Protein AF-A0A7W1UAB6-F1 (afdb_monomer)

Secondary structure (DSSP, 8-state):
-----HHHHHT--TT--HHHHHHHHHHHHHHS-TTTSTT-HHHHHHHHHHHHHHHHHSSHHHHHHHHHHHHTT--S----TT------------HHHHHHHHHHHHHHHHHHHHHHHHHHTHHHHHHHHHHHHHHHHHHHSS----HHHHHHHHHHHHHHHS-HHHHHHHHHHHHHHHHHHHHSSTTS--SHHHHHHHHHHHHHHHHHHHHHHHHHHHHHT----

Sequence (225 aa):
MAVVDYYGVLGVALQASQDEIKKAYRTLALQYHPDRNRGNRQAEQKIREVNAAYEILGDSDARKTYDRLRLGYADPMVHRRDRDPEPEPEESISPSVVLERMEGTLREESRKQLFMVLIRDTQKIKEELVIIRERVIRAQGYDTFLEKIVLERGQEVLDELVSEEFKQRQERLVEIAVEMVCSAVPGSIRGSDQMDQVRRSLAQAYQEGWVQGYEQACELLYERR

Structure (mmCIF, N/CA/C/O backbone):
data_AF-A0A7W1UAB6-F1
#
_entry.id   AF-A0A7W1UAB6-F1
#
loop_
_atom_site.group_PDB
_atom_site.id
_atom_site.type_symbol
_atom_site.label_atom_id
_atom_site.label_alt_id
_atom_site.label_comp_id
_atom_site.label_asym_id
_atom_site.label_entity_id
_atom_site.label_seq_id
_atom_site.pdbx_PDB_ins_code
_atom_site.Cartn_x
_atom_site.Cartn_y
_atom_site.Cartn_z
_atom_site.occupancy
_atom_site.B_iso_or_equiv
_atom_site.auth_seq_id
_atom_site.auth_comp_id
_atom_site.auth_asym_id
_atom_site.auth_atom_id
_atom_site.pdbx_PDB_model_num
ATOM 1 N N . MET A 1 1 ? 17.070 10.197 -16.460 1.00 36.38 1 MET A N 1
ATOM 2 C CA . MET A 1 1 ? 16.947 8.791 -16.901 1.00 36.38 1 MET A CA 1
ATOM 3 C C . MET A 1 1 ? 15.468 8.462 -16.895 1.00 36.38 1 MET A C 1
ATOM 5 O O . MET A 1 1 ? 14.765 9.041 -16.083 1.00 36.38 1 MET A O 1
ATOM 9 N N . ALA A 1 2 ? 15.011 7.701 -17.886 1.00 47.81 2 ALA A N 1
ATOM 10 C CA . ALA A 1 2 ? 13.597 7.512 -18.194 1.00 47.81 2 ALA A CA 1
ATOM 11 C C . ALA A 1 2 ? 12.855 6.774 -17.070 1.00 47.81 2 ALA A C 1
ATOM 13 O O . ALA A 1 2 ? 13.442 5.885 -16.459 1.00 47.81 2 ALA A O 1
ATOM 14 N N . VAL A 1 3 ? 11.581 7.130 -16.858 1.00 59.06 3 VAL A N 1
ATOM 15 C CA . VAL A 1 3 ? 10.610 6.341 -16.079 1.00 59.06 3 VAL A CA 1
ATOM 16 C C . VAL A 1 3 ? 10.784 4.868 -16.441 1.00 59.06 3 VAL A C 1
ATOM 18 O O . VAL A 1 3 ? 10.763 4.550 -17.637 1.00 59.06 3 VAL A O 1
ATOM 21 N N . VAL A 1 4 ? 10.975 3.983 -15.456 1.00 69.81 4 VAL A N 1
ATOM 22 C CA . VAL A 1 4 ? 11.090 2.550 -15.743 1.00 69.81 4 VAL A CA 1
ATOM 23 C C . VAL A 1 4 ? 9.786 2.073 -16.383 1.00 69.81 4 VAL A C 1
ATOM 25 O O . VAL A 1 4 ? 8.722 1.997 -15.762 1.00 69.81 4 VAL A O 1
ATOM 28 N N . ASP A 1 5 ? 9.871 1.791 -17.680 1.00 84.69 5 ASP A N 1
ATOM 29 C CA . ASP A 1 5 ? 8.774 1.269 -18.479 1.00 84.69 5 ASP A CA 1
ATOM 30 C C . ASP A 1 5 ? 8.679 -0.240 -18.256 1.00 84.69 5 ASP A C 1
ATOM 32 O O . ASP A 1 5 ? 9.260 -1.024 -19.003 1.00 84.69 5 ASP A O 1
ATOM 36 N N . TYR A 1 6 ? 7.967 -0.670 -17.210 1.00 90.12 6 TYR A N 1
ATOM 37 C CA . TYR A 1 6 ? 7.813 -2.099 -16.914 1.00 90.12 6 TYR A CA 1
ATOM 38 C C . TYR A 1 6 ? 7.123 -2.867 -18.044 1.00 90.12 6 TYR A C 1
ATOM 40 O O . TYR A 1 6 ? 7.400 -4.053 -18.239 1.00 90.12 6 TYR A O 1
ATOM 48 N N . TYR A 1 7 ? 6.254 -2.201 -18.811 1.00 90.88 7 TYR A N 1
ATOM 49 C CA . TYR A 1 7 ? 5.640 -2.803 -19.991 1.00 90.88 7 TYR A CA 1
ATOM 50 C C . TYR A 1 7 ? 6.708 -3.035 -21.063 1.00 90.88 7 TYR A C 1
ATOM 52 O O . TYR A 1 7 ? 6.796 -4.135 -21.610 1.00 90.88 7 TYR A O 1
ATOM 60 N N . GLY A 1 8 ? 7.589 -2.056 -21.275 1.00 88.94 8 GLY A N 1
ATOM 61 C CA . GLY A 1 8 ? 8.784 -2.174 -22.111 1.00 88.94 8 GLY A CA 1
ATOM 62 C C . GLY A 1 8 ? 9.777 -3.240 -21.633 1.00 88.94 8 GLY A C 1
ATOM 63 O O . GLY A 1 8 ? 10.268 -4.014 -22.454 1.00 88.94 8 GLY A O 1
ATOM 64 N N . VAL A 1 9 ? 10.022 -3.357 -20.323 1.00 91.00 9 VAL A N 1
ATOM 65 C CA . VAL A 1 9 ? 10.895 -4.392 -19.728 1.00 91.00 9 VAL A CA 1
ATOM 66 C C . VAL A 1 9 ? 10.366 -5.796 -20.022 1.00 91.00 9 VAL A C 1
ATOM 68 O O . VAL A 1 9 ? 11.137 -6.691 -20.371 1.00 91.00 9 VAL A O 1
ATOM 71 N N . LEU A 1 10 ? 9.049 -5.995 -19.917 1.00 92.38 10 LEU A N 1
ATOM 72 C CA . LEU A 1 10 ? 8.407 -7.260 -20.279 1.00 92.38 10 LE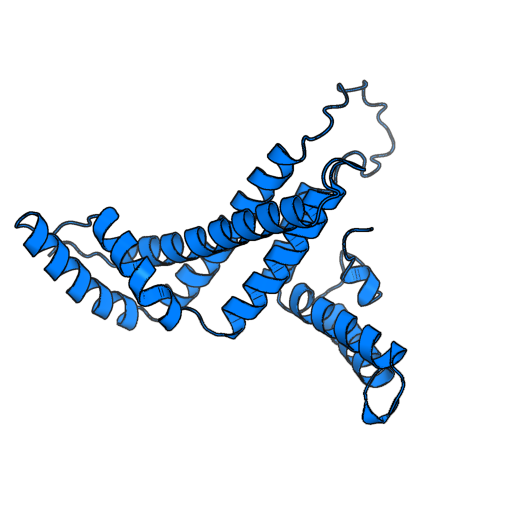U A CA 1
ATOM 73 C C . LEU A 1 10 ? 8.169 -7.406 -21.792 1.00 92.38 10 LEU A C 1
ATOM 75 O O . LEU A 1 10 ? 7.820 -8.494 -22.247 1.00 92.38 10 LEU A O 1
ATOM 79 N N . GLY A 1 11 ? 8.362 -6.346 -22.579 1.00 91.25 11 GLY A N 1
ATOM 80 C CA . GLY A 1 11 ? 8.125 -6.332 -24.023 1.00 91.25 11 GLY A CA 1
ATOM 81 C C . GLY A 1 11 ? 6.650 -6.482 -24.406 1.00 91.25 11 GLY A C 1
ATOM 82 O O . GLY A 1 11 ? 6.342 -7.089 -25.433 1.00 91.25 11 GLY A O 1
ATOM 83 N N . VAL A 1 12 ? 5.732 -5.977 -23.580 1.00 93.12 12 VAL A N 1
ATOM 84 C CA . VAL A 1 12 ? 4.277 -6.076 -23.776 1.00 93.12 12 VAL A CA 1
ATOM 85 C C . VAL A 1 12 ? 3.641 -4.700 -23.985 1.00 93.12 12 VAL A C 1
ATOM 87 O O . VAL A 1 12 ? 4.193 -3.673 -23.601 1.00 93.12 12 VAL A O 1
ATOM 90 N N . ALA A 1 13 ? 2.455 -4.668 -24.597 1.00 89.19 13 ALA A N 1
ATOM 91 C CA . ALA A 1 13 ? 1.693 -3.431 -24.762 1.00 89.19 13 ALA A CA 1
ATOM 92 C C . ALA A 1 13 ? 1.099 -2.939 -23.428 1.00 89.19 13 ALA A C 1
ATOM 94 O O . ALA A 1 13 ? 0.825 -3.730 -22.530 1.00 89.19 13 ALA A O 1
ATOM 95 N N . LEU A 1 14 ? 0.796 -1.642 -23.334 1.00 85.25 14 LEU A N 1
ATOM 96 C CA . LEU A 1 14 ? 0.130 -1.044 -22.163 1.00 85.25 14 LEU A CA 1
ATOM 97 C C . LEU A 1 14 ? -1.235 -1.680 -21.876 1.00 85.25 14 LEU A C 1
ATOM 99 O O . LEU A 1 14 ? -1.598 -1.914 -20.725 1.00 85.25 14 LEU A O 1
ATOM 103 N N . GLN A 1 15 ? -1.972 -2.013 -22.936 1.00 86.38 15 GLN A N 1
ATOM 104 C CA . GLN A 1 15 ? -3.243 -2.732 -22.861 1.00 86.38 15 GLN A CA 1
ATOM 105 C C . GLN A 1 15 ? -3.096 -4.261 -22.767 1.00 86.38 15 GLN A C 1
ATOM 107 O O . GLN A 1 15 ? -4.094 -4.964 -22.909 1.00 86.38 15 GLN A O 1
ATOM 112 N N . ALA A 1 16 ? -1.887 -4.796 -22.550 1.00 90.19 16 ALA A N 1
ATOM 113 C CA . ALA A 1 16 ? -1.687 -6.240 -22.449 1.00 90.19 16 ALA A CA 1
ATOM 114 C C . ALA A 1 16 ? -2.538 -6.835 -21.324 1.00 90.19 16 ALA A C 1
ATOM 116 O O . ALA A 1 16 ? -2.659 -6.267 -20.237 1.00 90.19 16 ALA A O 1
ATOM 117 N N . SER A 1 17 ? -3.130 -7.990 -21.570 1.00 92.88 17 SER A N 1
ATOM 118 C CA . SER A 1 17 ? -3.855 -8.772 -20.574 1.00 92.88 17 SER A CA 1
ATOM 119 C C . SER A 1 17 ? -2.911 -9.350 -19.512 1.00 92.88 17 SER A C 1
ATOM 121 O O . SER A 1 17 ? -1.698 -9.459 -19.705 1.00 92.88 17 SER A O 1
ATOM 123 N N . GLN A 1 18 ? -3.471 -9.760 -18.371 1.00 92.44 18 GLN A N 1
ATOM 124 C CA . GLN A 1 18 ? -2.697 -10.428 -17.318 1.00 92.44 18 GLN A CA 1
ATOM 125 C C . GLN A 1 18 ? -2.038 -11.727 -17.808 1.00 92.44 18 GLN A C 1
ATOM 127 O O . GLN A 1 18 ? -0.926 -12.056 -17.396 1.00 92.44 18 GLN A O 1
ATOM 132 N N . ASP A 1 19 ? -2.679 -12.443 -18.731 1.00 93.19 19 ASP A N 1
ATOM 133 C CA . ASP A 1 19 ? -2.121 -13.668 -19.305 1.00 93.19 19 ASP A CA 1
ATOM 134 C C . ASP A 1 19 ? -0.931 -13.383 -20.227 1.00 93.19 19 ASP A C 1
ATOM 136 O O . ASP A 1 19 ? 0.060 -14.117 -20.203 1.00 93.19 19 ASP A O 1
ATOM 140 N N . GLU A 1 20 ? -0.977 -12.289 -20.991 1.00 93.31 20 GLU A N 1
ATOM 141 C CA . GLU A 1 20 ? 0.149 -11.840 -21.817 1.00 93.31 20 GLU A CA 1
ATOM 142 C C . GLU A 1 20 ? 1.345 -11.423 -20.959 1.00 93.31 20 GLU A C 1
ATOM 144 O O . GLU A 1 20 ? 2.465 -11.855 -21.233 1.00 93.31 20 GLU A O 1
ATOM 149 N N . ILE A 1 21 ? 1.107 -10.679 -19.875 1.00 94.56 21 ILE A N 1
ATOM 150 C CA . ILE A 1 21 ? 2.141 -10.290 -18.901 1.00 94.56 21 ILE A CA 1
ATOM 151 C C . ILE A 1 21 ? 2.790 -11.533 -18.279 1.00 94.56 21 ILE A C 1
ATOM 153 O O . ILE A 1 21 ? 4.016 -11.666 -18.278 1.00 94.56 21 ILE A O 1
ATOM 157 N N . LYS A 1 22 ? 1.983 -12.496 -17.819 1.00 94.69 22 LYS A N 1
ATOM 158 C CA . LYS A 1 22 ? 2.472 -13.769 -17.259 1.00 94.69 22 LYS A CA 1
ATOM 159 C C . LYS A 1 22 ? 3.280 -14.574 -18.271 1.00 94.69 22 LYS A C 1
ATOM 161 O O . LYS A 1 22 ? 4.308 -15.157 -17.921 1.00 94.69 22 LYS A O 1
ATOM 166 N N . LYS A 1 23 ? 2.829 -14.634 -19.524 1.00 95.06 23 LYS A N 1
ATOM 167 C CA . LYS A 1 23 ? 3.519 -15.364 -20.594 1.00 95.06 23 LYS A CA 1
ATOM 168 C C . LYS A 1 23 ? 4.857 -14.715 -20.947 1.00 95.06 23 LYS A C 1
ATOM 170 O O . LYS A 1 23 ? 5.855 -15.429 -21.090 1.00 95.06 23 LYS A O 1
ATOM 175 N N . ALA A 1 2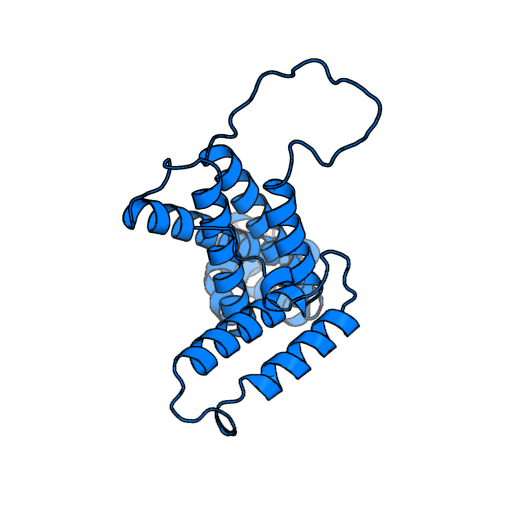4 ? 4.888 -13.390 -21.052 1.00 95.44 24 ALA A N 1
ATOM 176 C CA . ALA A 1 24 ? 6.103 -12.627 -21.305 1.00 95.44 24 ALA A CA 1
ATOM 177 C C . ALA A 1 24 ? 7.122 -12.828 -20.177 1.00 95.44 24 ALA A C 1
ATOM 179 O O . ALA A 1 24 ? 8.255 -13.233 -20.441 1.00 95.44 24 ALA A O 1
ATOM 180 N N . TYR A 1 25 ? 6.679 -12.693 -18.922 1.00 95.75 25 TYR A N 1
ATOM 181 C CA . TYR A 1 25 ? 7.508 -12.947 -17.747 1.00 95.75 25 TYR A CA 1
ATOM 182 C C . TYR A 1 25 ? 8.138 -14.343 -17.766 1.00 95.75 25 TYR A C 1
ATOM 184 O O . TYR A 1 25 ? 9.357 -14.465 -17.684 1.00 95.75 25 TYR A O 1
ATOM 192 N N . ARG A 1 26 ? 7.340 -15.406 -17.951 1.00 94.06 26 ARG A N 1
ATOM 193 C CA . ARG A 1 26 ? 7.853 -16.792 -17.990 1.00 94.06 26 ARG A CA 1
ATOM 194 C C . ARG A 1 26 ? 8.903 -16.997 -19.082 1.00 94.06 26 ARG A C 1
ATOM 196 O O . ARG A 1 26 ? 9.882 -17.709 -18.870 1.00 94.06 26 ARG A O 1
ATOM 203 N N . THR A 1 27 ? 8.705 -16.376 -20.242 1.00 94.31 27 THR A N 1
ATOM 204 C CA . THR A 1 27 ? 9.628 -16.484 -21.381 1.00 94.31 27 THR A CA 1
ATOM 205 C C . THR A 1 27 ? 10.967 -15.820 -21.063 1.00 94.31 27 THR A C 1
ATOM 207 O O . THR A 1 27 ? 12.020 -16.439 -21.226 1.00 94.31 27 THR A O 1
ATOM 210 N N . LEU A 1 28 ? 10.926 -14.591 -20.548 1.00 93.38 28 LEU A N 1
ATOM 211 C CA . LEU A 1 28 ? 12.115 -13.825 -20.176 1.00 93.38 28 LEU A CA 1
ATOM 212 C C . LEU A 1 28 ? 12.840 -14.453 -18.976 1.00 93.38 28 LEU A C 1
ATOM 214 O O . LEU A 1 28 ? 14.068 -14.536 -18.976 1.00 93.38 28 LEU A O 1
ATOM 218 N N . ALA A 1 29 ? 12.097 -14.980 -18.001 1.00 92.25 29 ALA A N 1
ATOM 219 C CA . ALA A 1 29 ? 12.658 -15.658 -16.838 1.00 92.25 29 ALA A CA 1
ATOM 220 C C . ALA A 1 29 ? 13.465 -16.905 -17.224 1.00 92.25 29 ALA A C 1
ATOM 222 O O . ALA A 1 29 ? 14.564 -17.119 -16.717 1.00 92.25 29 ALA A O 1
ATOM 223 N N . LEU A 1 30 ? 12.967 -17.702 -18.175 1.00 92.25 30 LEU A N 1
ATOM 224 C CA . LEU A 1 30 ? 13.696 -18.855 -18.713 1.00 92.25 30 LEU A CA 1
ATOM 225 C C . LEU A 1 30 ? 14.909 -18.445 -19.554 1.00 92.25 30 LEU A C 1
ATOM 227 O O . LEU A 1 30 ? 15.929 -19.137 -19.532 1.00 92.25 30 LEU A O 1
ATOM 231 N N . GLN A 1 31 ? 14.804 -17.344 -20.301 1.00 91.44 31 GLN A N 1
ATOM 232 C CA . GLN A 1 31 ? 15.888 -16.825 -21.133 1.00 91.44 31 GLN A CA 1
ATOM 233 C C . GLN A 1 31 ? 17.069 -16.336 -20.287 1.00 91.44 31 GLN A C 1
ATOM 235 O O . GLN A 1 31 ? 18.218 -16.638 -20.611 1.00 91.44 31 GLN A O 1
ATOM 240 N N . TYR A 1 32 ? 16.787 -15.626 -19.193 1.00 92.69 32 TYR A N 1
ATOM 241 C CA . TYR A 1 32 ? 17.796 -15.032 -18.310 1.00 92.69 32 TYR A CA 1
ATOM 242 C C . TYR A 1 32 ? 18.053 -15.841 -17.030 1.00 92.69 32 TYR A C 1
ATOM 244 O O . TYR A 1 32 ? 18.743 -15.366 -16.132 1.00 92.69 32 TYR A O 1
ATOM 252 N N . HIS A 1 33 ? 17.559 -17.083 -16.951 1.00 88.31 33 HIS A N 1
ATOM 253 C CA . HIS A 1 33 ? 17.730 -17.943 -15.779 1.00 88.31 33 HIS A CA 1
ATOM 254 C C . HIS A 1 33 ? 19.221 -18.133 -15.424 1.00 88.31 33 HIS A C 1
ATOM 256 O O . HIS A 1 33 ? 20.022 -18.405 -16.333 1.00 88.31 33 HIS A O 1
ATOM 262 N N . PRO A 1 34 ? 19.610 -18.065 -14.132 1.00 87.44 34 PRO A N 1
ATOM 263 C CA . PRO A 1 34 ? 21.008 -18.170 -13.708 1.00 87.44 34 PRO A CA 1
ATOM 264 C C . PRO A 1 34 ? 21.658 -19.496 -14.114 1.00 87.44 34 PRO A C 1
ATOM 266 O O . PRO A 1 34 ? 22.829 -19.507 -14.481 1.00 87.44 34 PRO A O 1
ATOM 269 N N . ASP A 1 35 ? 20.907 -20.604 -14.153 1.00 89.38 35 ASP A N 1
ATOM 270 C CA . ASP A 1 35 ? 21.462 -21.894 -14.599 1.00 89.38 35 ASP A CA 1
ATOM 271 C C . ASP A 1 35 ? 21.905 -21.911 -16.060 1.00 89.38 35 ASP A C 1
ATOM 273 O O . ASP A 1 35 ? 22.875 -22.589 -16.393 1.00 89.38 35 ASP A O 1
ATOM 277 N N . ARG A 1 36 ? 21.224 -21.163 -16.934 1.00 87.19 36 ARG A N 1
ATOM 278 C CA . ARG A 1 36 ? 21.573 -21.081 -18.361 1.00 87.19 36 ARG A CA 1
ATOM 279 C C . ARG A 1 36 ? 22.608 -19.992 -18.639 1.00 87.19 36 ARG A C 1
ATOM 281 O O . ARG A 1 36 ? 23.215 -19.998 -19.703 1.00 87.19 36 ARG A O 1
ATOM 288 N N . ASN A 1 37 ? 22.816 -19.082 -17.684 1.00 87.81 37 ASN A N 1
ATOM 289 C CA . ASN A 1 37 ? 23.624 -17.872 -17.833 1.00 87.81 37 ASN A CA 1
ATOM 290 C C . ASN A 1 37 ? 24.623 -17.688 -16.675 1.00 87.81 37 ASN A C 1
ATOM 292 O O . ASN A 1 37 ? 24.835 -16.573 -16.193 1.00 87.81 37 ASN A O 1
ATOM 296 N N . ARG A 1 38 ? 25.240 -18.781 -16.206 1.00 83.12 38 ARG A N 1
ATOM 297 C CA . ARG A 1 38 ? 26.176 -18.751 -15.070 1.00 83.12 38 ARG A CA 1
ATOM 298 C C . ARG A 1 38 ? 27.336 -17.786 -15.339 1.00 83.12 38 ARG A C 1
ATOM 300 O O . ARG A 1 38 ? 28.033 -17.915 -16.340 1.00 83.12 38 ARG A O 1
ATOM 307 N N . GLY A 1 39 ? 27.537 -16.823 -14.439 1.00 82.06 39 GLY A N 1
ATOM 308 C CA . GLY A 1 39 ? 28.603 -15.817 -14.534 1.00 82.06 39 GLY A CA 1
ATOM 309 C C . GLY A 1 39 ? 28.311 -14.638 -15.472 1.00 82.06 39 GLY A C 1
ATOM 310 O O . GLY A 1 39 ? 29.145 -13.739 -15.587 1.00 82.06 39 GLY A O 1
ATOM 311 N N . ASN A 1 40 ? 27.142 -14.591 -16.120 1.00 89.69 40 ASN A N 1
ATOM 312 C CA . ASN A 1 40 ? 26.761 -13.469 -16.972 1.00 89.69 40 ASN A CA 1
ATOM 313 C C . ASN A 1 40 ? 26.065 -12.367 -16.156 1.00 89.69 40 ASN A C 1
ATOM 315 O O . ASN A 1 40 ? 24.856 -12.411 -15.926 1.00 89.69 40 ASN A O 1
ATOM 319 N N . ARG A 1 41 ? 26.828 -11.330 -15.793 1.00 87.25 41 ARG A N 1
ATOM 320 C CA . ARG A 1 41 ? 26.311 -10.156 -15.065 1.00 87.25 41 ARG A CA 1
ATOM 321 C C . ARG A 1 41 ? 25.180 -9.425 -15.800 1.00 87.25 41 ARG A C 1
ATOM 323 O O . ARG A 1 41 ? 24.307 -8.860 -15.155 1.00 87.25 41 ARG A O 1
ATOM 330 N N . GLN A 1 42 ? 25.160 -9.438 -17.137 1.00 88.00 42 GLN A N 1
ATOM 331 C CA . GLN A 1 42 ? 24.078 -8.797 -17.897 1.00 88.00 42 GLN A CA 1
ATOM 332 C C . GLN A 1 42 ? 22.769 -9.586 -17.797 1.00 88.00 42 GLN A C 1
ATOM 334 O O . GLN A 1 42 ? 21.700 -8.987 -17.723 1.00 88.00 42 GLN A O 1
ATOM 339 N N . ALA A 1 43 ? 22.840 -10.921 -17.777 1.00 86.75 43 ALA A N 1
ATOM 340 C CA . ALA A 1 43 ? 21.661 -11.757 -17.566 1.00 86.75 43 ALA A CA 1
ATOM 341 C C . ALA A 1 43 ? 21.113 -11.592 -16.141 1.00 86.75 43 ALA A C 1
ATOM 343 O O . ALA A 1 43 ? 19.901 -11.508 -15.974 1.00 86.75 43 ALA A O 1
ATOM 344 N N . GLU A 1 44 ? 21.997 -11.467 -15.145 1.00 87.56 44 GLU A N 1
ATOM 345 C CA . GLU A 1 44 ? 21.630 -11.193 -13.749 1.00 87.56 44 GLU A CA 1
ATOM 346 C C . GLU A 1 44 ? 20.909 -9.844 -13.582 1.00 87.56 44 GLU A C 1
ATOM 348 O O . GLU A 1 44 ? 19.894 -9.753 -12.890 1.00 87.56 44 GLU A O 1
ATOM 353 N N . GLN A 1 45 ? 21.390 -8.800 -14.257 1.00 87.62 45 GLN A N 1
ATOM 354 C CA . GLN A 1 45 ? 20.726 -7.499 -14.243 1.00 87.62 45 GLN A CA 1
ATOM 355 C C . GLN A 1 45 ? 19.344 -7.570 -14.912 1.00 87.62 45 GLN A C 1
ATOM 357 O O . GLN A 1 45 ? 18.349 -7.136 -14.335 1.00 87.62 45 GLN A O 1
ATOM 362 N N . LYS A 1 46 ? 19.254 -8.193 -16.095 1.00 88.81 46 LYS A N 1
ATOM 363 C CA . LYS A 1 46 ? 17.988 -8.317 -16.830 1.00 88.81 46 LYS A CA 1
ATOM 364 C C . LYS A 1 46 ? 16.945 -9.146 -16.092 1.00 88.81 46 LYS A C 1
ATOM 366 O O . LYS A 1 46 ? 15.779 -8.771 -16.083 1.00 88.81 46 LYS A O 1
ATOM 371 N N . ILE A 1 47 ? 17.329 -10.260 -15.464 1.00 90.88 47 ILE A N 1
ATOM 372 C CA . ILE A 1 47 ? 16.367 -11.066 -14.700 1.00 90.88 47 ILE A CA 1
ATOM 373 C C . ILE A 1 47 ? 15.832 -10.292 -13.492 1.00 90.88 47 ILE A C 1
ATOM 375 O O . ILE A 1 47 ? 14.657 -10.424 -13.159 1.00 90.88 47 ILE A O 1
ATOM 379 N N . ARG A 1 48 ? 16.656 -9.436 -12.874 1.00 88.12 48 ARG A N 1
ATOM 380 C CA . ARG A 1 48 ? 16.226 -8.558 -11.782 1.00 88.12 48 ARG A CA 1
ATOM 381 C C . ARG A 1 48 ? 15.186 -7.543 -12.256 1.00 88.12 48 ARG A C 1
ATOM 383 O O . ARG A 1 48 ? 14.150 -7.411 -11.615 1.00 88.12 48 ARG A O 1
ATOM 390 N N . GLU A 1 49 ? 15.423 -6.897 -13.396 1.00 88.94 49 GLU A N 1
ATOM 391 C CA . GLU A 1 49 ? 14.472 -5.961 -14.016 1.00 88.94 49 GLU A CA 1
ATOM 392 C C . GLU A 1 49 ? 13.159 -6.654 -14.405 1.00 88.94 49 GLU A C 1
ATOM 394 O O . GLU A 1 49 ? 12.079 -6.153 -14.106 1.00 88.94 49 GLU A O 1
ATOM 399 N N . VAL A 1 50 ? 13.240 -7.845 -15.005 1.00 92.75 50 VAL A N 1
ATOM 400 C CA . VAL A 1 50 ? 12.071 -8.655 -15.390 1.00 92.75 50 VAL A CA 1
ATOM 401 C C . VAL A 1 50 ? 11.251 -9.079 -14.172 1.00 92.75 50 VAL A C 1
ATOM 403 O O . VAL A 1 50 ? 10.022 -9.017 -14.213 1.00 92.75 50 VAL A O 1
ATOM 406 N N . ASN A 1 51 ? 11.911 -9.488 -13.087 1.00 91.50 51 ASN A N 1
ATOM 407 C CA . ASN A 1 51 ? 11.239 -9.823 -11.833 1.00 91.50 51 ASN A CA 1
ATOM 408 C C . ASN A 1 51 ? 10.541 -8.597 -11.239 1.00 91.50 51 ASN A C 1
ATOM 410 O O . ASN A 1 51 ? 9.356 -8.685 -10.930 1.00 91.50 51 ASN A O 1
ATOM 414 N N . ALA A 1 52 ? 11.225 -7.451 -11.165 1.00 88.50 52 ALA A N 1
ATOM 415 C CA . ALA A 1 52 ? 10.639 -6.207 -10.666 1.00 88.50 52 ALA A CA 1
ATOM 416 C C . ALA A 1 52 ? 9.426 -5.763 -11.504 1.00 88.50 52 ALA A C 1
ATOM 418 O O . ALA A 1 52 ? 8.389 -5.390 -10.956 1.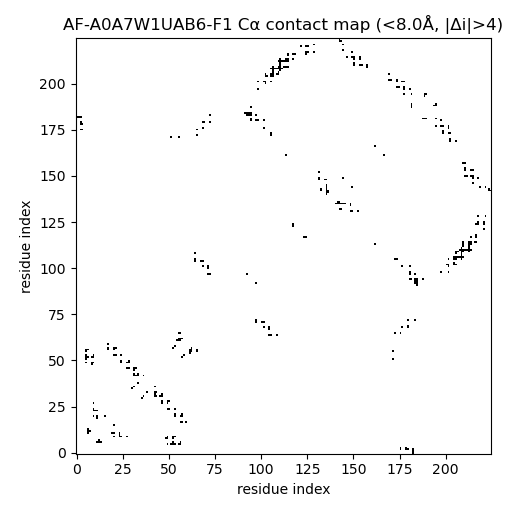00 88.50 52 ALA A O 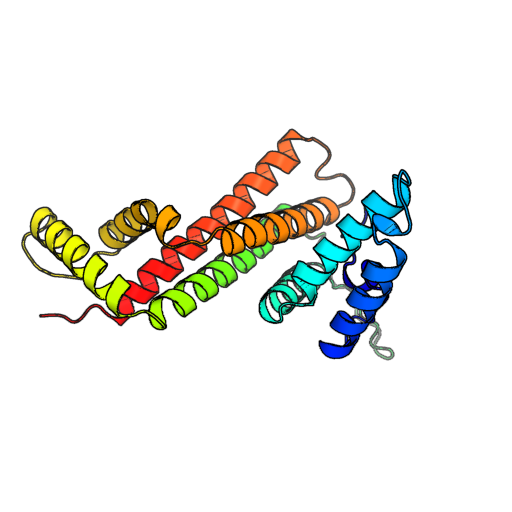1
ATOM 419 N N . ALA A 1 53 ? 9.518 -5.869 -12.833 1.00 91.69 53 ALA A N 1
ATOM 420 C CA . ALA A 1 53 ? 8.423 -5.534 -13.738 1.00 91.69 53 ALA A CA 1
ATOM 421 C C . ALA A 1 53 ? 7.205 -6.438 -13.543 1.00 91.69 53 ALA A C 1
ATOM 423 O O . ALA A 1 53 ? 6.072 -5.960 -13.493 1.00 91.69 53 ALA A O 1
ATOM 424 N N . TYR A 1 54 ? 7.421 -7.745 -13.410 1.00 93.56 54 TYR A N 1
ATOM 425 C CA . TYR A 1 54 ? 6.336 -8.693 -13.186 1.00 93.56 54 TYR A CA 1
ATOM 426 C C . TYR A 1 54 ? 5.704 -8.552 -11.803 1.00 93.56 54 TYR A C 1
ATOM 428 O O . TYR A 1 54 ? 4.502 -8.746 -11.658 1.00 93.56 54 TYR A O 1
ATOM 436 N N . GLU A 1 55 ? 6.474 -8.162 -10.798 1.00 90.06 55 GLU A N 1
ATOM 437 C CA . GLU A 1 55 ? 5.958 -7.937 -9.454 1.00 90.06 55 GLU A CA 1
ATOM 438 C C . GLU A 1 55 ? 4.974 -6.760 -9.378 1.00 90.06 55 GLU A C 1
ATOM 440 O O . GLU A 1 55 ? 4.049 -6.766 -8.567 1.00 90.06 55 GLU A O 1
ATOM 445 N N . ILE A 1 56 ? 5.141 -5.773 -10.262 1.00 91.12 56 ILE A N 1
ATOM 446 C CA . ILE A 1 56 ? 4.226 -4.638 -10.399 1.00 91.12 56 ILE A CA 1
ATOM 447 C C . ILE A 1 56 ? 3.098 -4.937 -11.384 1.00 91.12 56 ILE A C 1
ATOM 449 O O . ILE A 1 56 ? 1.933 -4.711 -11.078 1.00 91.12 56 ILE A O 1
ATOM 453 N N . LEU A 1 57 ? 3.412 -5.442 -12.575 1.00 93.00 57 LEU A N 1
ATOM 454 C CA . LEU A 1 57 ? 2.416 -5.612 -13.635 1.00 93.00 57 LEU A CA 1
ATOM 455 C C . LEU A 1 57 ? 1.590 -6.898 -13.504 1.00 93.00 57 LEU A C 1
ATOM 457 O O . LEU A 1 57 ? 0.462 -6.959 -14.002 1.00 93.00 57 LEU A O 1
ATOM 461 N N . GLY A 1 58 ? 2.149 -7.926 -12.865 1.00 90.94 58 GLY A N 1
ATOM 462 C CA . GLY A 1 58 ? 1.529 -9.239 -12.685 1.00 90.94 58 GLY A CA 1
ATOM 463 C C . GLY A 1 58 ? 0.506 -9.294 -11.552 1.00 90.94 58 GLY A C 1
ATOM 464 O O . GLY A 1 58 ? -0.367 -10.164 -11.571 1.00 90.94 58 GLY A O 1
ATOM 465 N N . ASP A 1 59 ? 0.571 -8.360 -10.601 1.00 89.69 59 ASP A N 1
ATOM 466 C CA . ASP A 1 59 ? -0.492 -8.142 -9.626 1.00 89.69 59 ASP A CA 1
ATOM 467 C C . ASP A 1 59 ? -1.465 -7.075 -10.139 1.00 89.69 59 ASP A C 1
ATOM 469 O O . ASP A 1 59 ? -1.074 -5.973 -10.527 1.00 89.69 59 ASP A O 1
ATOM 473 N N . SER A 1 60 ? -2.761 -7.393 -10.157 1.00 88.25 60 SER A N 1
ATOM 474 C CA . SER A 1 60 ? -3.759 -6.503 -10.753 1.00 88.25 60 SER A CA 1
ATOM 475 C C . SER A 1 60 ? -3.880 -5.173 -10.025 1.00 88.25 60 SER A C 1
ATOM 477 O O . SER A 1 60 ? -4.164 -4.161 -10.664 1.00 88.25 60 SER A O 1
ATOM 479 N N . ASP A 1 61 ? -3.691 -5.161 -8.709 1.00 85.19 61 ASP A N 1
ATOM 480 C CA . ASP A 1 61 ? -3.820 -3.939 -7.925 1.00 85.19 61 ASP A CA 1
ATOM 481 C C . ASP A 1 61 ? -2.538 -3.104 -8.014 1.00 85.19 61 ASP A C 1
ATOM 483 O O . ASP A 1 61 ? -2.611 -1.883 -8.148 1.00 85.19 61 ASP A O 1
ATOM 487 N N . ALA A 1 62 ? -1.362 -3.744 -8.068 1.00 86.31 62 ALA A N 1
ATOM 488 C CA . ALA A 1 62 ? -0.089 -3.047 -8.259 1.00 86.31 62 ALA A CA 1
ATOM 489 C C . ALA A 1 62 ? -0.048 -2.409 -9.636 1.00 86.31 62 ALA A C 1
ATOM 491 O O . ALA A 1 62 ? 0.338 -1.249 -9.755 1.00 86.31 62 ALA A O 1
ATOM 492 N N . ARG A 1 63 ? -0.529 -3.123 -10.657 1.00 90.50 63 ARG A N 1
ATOM 493 C CA . ARG A 1 63 ? -0.635 -2.605 -12.013 1.00 90.50 63 ARG A CA 1
ATOM 494 C C . ARG A 1 63 ? -1.553 -1.396 -12.078 1.00 90.50 63 ARG A C 1
ATOM 496 O O . ARG A 1 63 ? -1.150 -0.382 -12.625 1.00 90.50 63 ARG A O 1
ATOM 503 N N . LYS A 1 64 ? -2.753 -1.459 -11.487 1.00 88.06 64 LYS A N 1
ATOM 504 C CA . LYS A 1 64 ? -3.662 -0.296 -11.431 1.00 88.06 64 LYS A CA 1
ATOM 505 C C . LYS A 1 64 ? -3.008 0.895 -10.740 1.00 88.06 64 LYS A C 1
ATOM 507 O O . LYS A 1 64 ? -3.257 2.035 -11.117 1.00 88.06 64 LYS A O 1
ATOM 512 N N . THR A 1 65 ? -2.224 0.650 -9.697 1.00 85.62 65 THR A N 1
ATOM 513 C CA . THR A 1 65 ? -1.514 1.708 -8.976 1.00 85.62 65 THR A CA 1
ATOM 514 C C . THR A 1 65 ? -0.389 2.279 -9.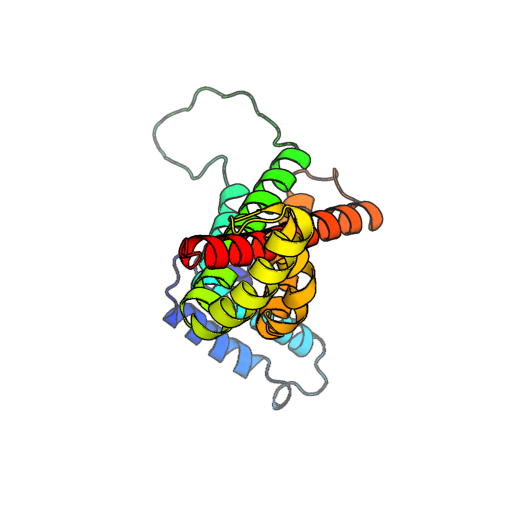818 1.00 85.62 65 THR A C 1
ATOM 516 O O . THR A 1 65 ? -0.345 3.488 -9.990 1.00 85.62 65 THR A O 1
ATOM 519 N N . TYR A 1 66 ? 0.440 1.438 -10.431 1.00 87.50 66 TYR A N 1
ATOM 520 C CA . TYR A 1 66 ? 1.447 1.862 -11.399 1.00 87.50 66 TYR A CA 1
ATOM 521 C C . TYR A 1 66 ? 0.829 2.665 -12.544 1.00 87.50 66 TYR A C 1
ATOM 523 O O . TYR A 1 66 ? 1.316 3.744 -12.861 1.00 87.50 66 TYR A O 1
ATOM 531 N N . ASP A 1 67 ? -0.281 2.194 -13.110 1.00 88.00 67 ASP A N 1
ATOM 532 C CA . ASP A 1 67 ? -1.005 2.879 -14.175 1.00 88.00 67 ASP A CA 1
ATOM 533 C C . ASP A 1 67 ? -1.565 4.223 -13.687 1.00 88.00 67 ASP A C 1
ATOM 535 O O . ASP A 1 67 ? -1.466 5.200 -14.417 1.00 88.00 67 ASP A O 1
ATOM 539 N N . ARG A 1 68 ? -2.088 4.326 -12.455 1.00 84.25 68 ARG A N 1
ATOM 540 C CA . ARG A 1 68 ? -2.524 5.607 -11.860 1.00 84.25 68 ARG A CA 1
ATOM 541 C C . ARG A 1 68 ? -1.361 6.574 -11.646 1.00 84.25 68 ARG A C 1
ATOM 543 O O . ARG A 1 68 ? -1.476 7.738 -12.027 1.00 84.25 68 ARG A O 1
ATOM 550 N N . LEU A 1 69 ? -0.255 6.093 -11.077 1.00 83.88 69 LEU A N 1
ATOM 551 C CA . LEU A 1 69 ? 0.968 6.874 -10.877 1.00 83.88 69 LEU A CA 1
ATOM 552 C C . LEU A 1 69 ? 1.488 7.384 -12.238 1.00 83.88 69 LEU A C 1
ATOM 554 O O . LEU A 1 69 ? 1.761 8.571 -12.402 1.00 83.88 69 LEU A O 1
ATOM 558 N N . ARG A 1 70 ? 1.499 6.512 -13.254 1.00 80.50 70 ARG A N 1
ATOM 559 C CA . ARG A 1 70 ? 1.940 6.809 -14.624 1.00 80.50 70 ARG A CA 1
ATOM 560 C C . ARG A 1 70 ? 0.993 7.740 -15.383 1.00 80.50 70 ARG A C 1
ATOM 562 O O . ARG A 1 70 ? 1.467 8.646 -16.055 1.00 80.50 70 ARG A O 1
ATOM 569 N N . LEU A 1 71 ? -0.323 7.549 -15.298 1.00 73.31 71 LEU A N 1
ATOM 570 C CA . LEU A 1 71 ? -1.328 8.417 -15.933 1.00 73.31 71 LEU A CA 1
ATOM 571 C C . LEU A 1 71 ? -1.335 9.817 -15.311 1.00 73.31 71 LEU A C 1
ATOM 573 O O . LEU A 1 71 ? -1.499 10.796 -16.026 1.00 73.31 71 LEU A O 1
ATOM 577 N N . GLY A 1 72 ? -1.077 9.932 -14.004 1.00 64.50 72 GLY A N 1
ATOM 578 C CA . GLY A 1 72 ? -0.898 11.223 -13.332 1.00 64.50 72 GLY A CA 1
ATOM 579 C C . GLY A 1 72 ? 0.327 12.016 -13.807 1.00 64.50 72 GLY A C 1
ATOM 580 O O . GLY A 1 72 ? 0.404 13.213 -13.524 1.00 64.50 72 GLY A O 1
ATOM 581 N N . TYR A 1 73 ? 1.243 11.352 -14.518 1.00 53.44 73 TYR A N 1
ATOM 582 C CA . TYR A 1 73 ? 2.454 11.894 -15.133 1.00 53.44 73 TYR A CA 1
ATOM 583 C C . TYR A 1 73 ? 2.334 12.042 -16.666 1.00 53.44 73 TYR A C 1
ATOM 585 O O . TYR A 1 73 ? 3.090 12.790 -17.280 1.00 53.44 73 TYR A O 1
ATOM 593 N N . ALA A 1 74 ? 1.386 11.344 -17.297 1.00 52.91 74 ALA A N 1
ATOM 594 C CA . ALA A 1 74 ? 1.239 11.270 -18.746 1.00 52.91 74 ALA A CA 1
ATOM 595 C C . ALA A 1 74 ? -0.029 11.993 -19.244 1.00 52.91 74 ALA A C 1
ATOM 597 O O . ALA A 1 74 ? -1.027 11.334 -19.512 1.00 52.91 74 ALA A O 1
ATOM 598 N N . ASP A 1 75 ? 0.033 13.321 -19.407 1.00 38.09 75 ASP A N 1
ATOM 599 C CA . ASP A 1 75 ? -0.584 14.057 -20.537 1.00 38.09 75 ASP A CA 1
ATOM 600 C C . ASP A 1 75 ? -0.030 15.503 -20.561 1.00 38.09 75 ASP A C 1
ATOM 602 O O . ASP A 1 75 ? -0.100 16.191 -19.541 1.00 38.09 75 ASP A O 1
ATOM 606 N N . PRO A 1 76 ? 0.582 15.947 -21.678 1.00 39.41 76 PRO A N 1
ATOM 607 C CA . PRO A 1 76 ? -0.242 16.485 -22.752 1.00 39.41 76 PRO A CA 1
ATOM 608 C C . PRO A 1 76 ? 0.057 15.837 -24.115 1.00 39.41 76 PRO A C 1
ATOM 610 O O . PRO A 1 76 ? 1.195 15.784 -24.576 1.00 39.41 76 PRO A O 1
ATOM 613 N N . MET A 1 77 ? -1.015 15.444 -24.796 1.00 42.31 77 MET A N 1
ATOM 614 C CA . MET A 1 77 ? -1.128 14.917 -26.154 1.00 42.31 77 MET A CA 1
ATOM 615 C C . MET A 1 77 ? -1.002 13.397 -26.334 1.00 42.31 77 MET A C 1
ATOM 617 O O . MET A 1 77 ? -0.165 12.891 -27.084 1.00 42.31 77 MET A O 1
ATOM 621 N N . VAL A 1 78 ? -2.016 12.669 -25.862 1.00 43.00 78 VAL A N 1
ATOM 622 C CA . VAL A 1 78 ? -2.619 11.634 -26.721 1.00 43.00 78 VAL A CA 1
ATOM 623 C C . VAL A 1 78 ? -3.286 12.333 -27.913 1.00 43.00 78 VAL A C 1
ATOM 625 O O . VAL A 1 78 ? -4.320 12.981 -27.771 1.00 43.00 78 VAL A O 1
ATOM 628 N N . HIS A 1 79 ? -2.683 12.214 -29.099 1.00 48.00 79 HIS A N 1
ATOM 629 C CA . HIS A 1 79 ? -3.203 12.724 -30.370 1.00 48.00 79 HIS A CA 1
ATOM 630 C C . HIS A 1 79 ? -4.675 12.335 -30.620 1.00 48.00 79 HIS A C 1
ATOM 632 O O . HIS A 1 79 ? -4.965 11.291 -31.210 1.00 48.00 79 HIS A O 1
ATOM 638 N N . ARG A 1 80 ? -5.618 13.220 -30.278 1.00 43.72 80 ARG A N 1
ATOM 639 C CA . ARG A 1 80 ? -6.877 13.317 -31.021 1.00 43.72 80 ARG A CA 1
ATOM 640 C C . ARG A 1 80 ? -6.572 14.090 -32.297 1.00 43.72 80 ARG A C 1
ATOM 642 O O . ARG A 1 80 ? -6.397 15.302 -32.269 1.00 43.72 80 ARG A O 1
ATOM 649 N N . ARG A 1 81 ? -6.452 13.362 -33.408 1.00 49.97 81 ARG A N 1
ATOM 650 C CA . ARG A 1 81 ? -6.547 13.956 -34.744 1.00 49.97 81 ARG A CA 1
ATOM 651 C C . ARG A 1 81 ? -7.903 14.680 -34.840 1.00 49.97 81 ARG A C 1
ATOM 653 O O . ARG A 1 81 ? -8.901 14.151 -34.358 1.00 49.97 81 ARG A O 1
ATOM 660 N N . ASP A 1 82 ? -7.888 15.872 -35.433 1.00 44.97 82 ASP A N 1
ATOM 661 C CA . ASP A 1 82 ? -9.044 16.660 -35.906 1.00 44.97 82 ASP A CA 1
ATOM 662 C C . ASP A 1 82 ? -9.681 17.717 -34.982 1.00 44.97 82 ASP A C 1
ATOM 664 O O . ASP A 1 82 ? -10.855 18.057 -35.138 1.00 44.97 82 ASP A O 1
ATOM 668 N N . ARG A 1 83 ? -8.911 18.352 -34.091 1.00 47.22 83 ARG A N 1
ATOM 669 C CA . ARG A 1 83 ? -9.247 19.711 -33.625 1.00 47.22 83 ARG A CA 1
ATOM 670 C C . ARG A 1 83 ? -7.975 20.437 -33.216 1.00 47.22 83 ARG A C 1
ATOM 672 O O . ARG A 1 83 ? -7.337 19.993 -32.269 1.00 47.22 83 ARG A O 1
ATOM 679 N N . ASP A 1 84 ? -7.613 21.511 -33.916 1.00 42.50 84 ASP A N 1
ATOM 680 C CA . ASP A 1 84 ? -6.571 22.427 -33.441 1.00 42.50 84 ASP A CA 1
ATOM 681 C C . ASP A 1 84 ? -6.999 22.940 -32.056 1.00 42.50 84 ASP A C 1
ATOM 683 O O . ASP A 1 84 ? -8.037 23.607 -31.963 1.00 42.50 84 ASP A O 1
ATOM 687 N N . PRO A 1 85 ? -6.294 22.592 -30.965 1.00 45.91 85 PRO A N 1
ATOM 688 C CA . PRO A 1 85 ? -6.562 23.197 -29.679 1.00 45.91 85 PRO A CA 1
ATOM 689 C C . PRO A 1 85 ? -5.898 24.574 -29.669 1.00 45.91 85 PRO A C 1
ATOM 691 O O . PRO A 1 85 ? -4.733 24.719 -30.044 1.00 45.91 85 PRO A O 1
ATOM 694 N N . GLU A 1 86 ? -6.642 25.592 -29.241 1.00 45.12 86 GLU A N 1
ATOM 695 C CA . GLU A 1 86 ? -6.038 26.850 -28.805 1.00 45.12 86 GLU A CA 1
ATOM 696 C C . GLU A 1 86 ? -4.936 26.540 -27.775 1.00 45.12 86 GLU A C 1
ATOM 698 O O . GLU A 1 86 ? -5.109 25.617 -26.972 1.00 45.12 86 GLU A O 1
ATOM 703 N N . PRO A 1 87 ? -3.794 27.250 -27.798 1.00 43.47 87 PRO A N 1
ATOM 704 C CA . PRO A 1 87 ? -2.727 26.997 -26.844 1.00 43.47 87 PRO A CA 1
ATOM 705 C C . PRO A 1 87 ? -3.214 27.381 -25.444 1.00 43.47 87 PRO A C 1
ATOM 707 O O . PRO A 1 87 ? -3.249 28.559 -25.089 1.00 43.47 87 PRO A O 1
ATOM 710 N N . GLU A 1 88 ? -3.605 26.386 -24.648 1.00 46.75 88 GLU A N 1
ATOM 711 C CA . GLU A 1 88 ? -3.679 26.557 -23.202 1.00 46.75 88 GLU A CA 1
ATOM 712 C C . GLU A 1 88 ? -2.270 26.896 -22.688 1.00 46.75 88 GLU A C 1
ATOM 714 O O . GLU A 1 88 ? -1.283 26.376 -23.223 1.00 46.75 88 GLU A O 1
ATOM 719 N N . PRO A 1 89 ? -2.141 27.807 -21.708 1.00 42.41 89 PRO A N 1
ATOM 720 C CA . PRO A 1 89 ? -0.839 28.191 -21.185 1.00 42.41 89 PRO A CA 1
ATOM 721 C C . PRO A 1 89 ? -0.104 26.940 -20.699 1.00 42.41 89 PRO A C 1
ATOM 723 O O . PRO A 1 89 ? -0.669 26.138 -19.960 1.00 42.41 89 PRO A O 1
ATOM 726 N N . GLU A 1 90 ? 1.148 26.775 -21.132 1.00 45.31 90 GLU A N 1
ATOM 727 C CA . GLU A 1 90 ? 2.060 25.729 -20.669 1.00 45.31 90 GLU A CA 1
ATOM 728 C C . GLU A 1 90 ? 2.270 25.871 -19.150 1.00 45.31 90 GLU A C 1
ATOM 730 O O . GLU A 1 90 ? 3.240 26.472 -18.687 1.00 45.31 90 GLU A O 1
ATOM 735 N N . GLU A 1 91 ? 1.351 25.344 -18.341 1.00 45.22 91 GLU A N 1
ATOM 736 C CA . GLU A 1 91 ? 1.592 25.121 -16.923 1.00 45.22 91 GLU A CA 1
ATOM 737 C C . GLU A 1 91 ? 2.635 24.013 -16.824 1.00 45.22 91 GLU A C 1
ATOM 739 O O . GLU A 1 91 ? 2.335 22.820 -16.789 1.00 45.22 91 GLU A O 1
ATOM 744 N N . SER A 1 92 ? 3.905 24.414 -16.811 1.00 52.50 92 SER A N 1
ATOM 745 C CA . SER A 1 92 ? 5.002 23.570 -16.366 1.00 52.50 92 SER A CA 1
ATOM 746 C C . SER A 1 92 ? 4.616 22.977 -15.010 1.00 52.50 92 SER A C 1
ATOM 748 O O . SER A 1 92 ? 4.615 23.685 -13.998 1.00 52.50 92 SER A O 1
ATOM 750 N N . ILE A 1 93 ? 4.245 21.699 -14.985 1.00 62.19 93 ILE A N 1
ATOM 751 C CA . ILE A 1 93 ? 3.840 21.021 -13.757 1.00 62.19 93 ILE A CA 1
ATOM 752 C C . ILE A 1 93 ? 5.048 21.051 -12.814 1.00 62.19 93 ILE A C 1
ATOM 754 O O . ILE A 1 93 ? 6.076 20.429 -13.078 1.00 62.19 93 ILE A O 1
ATOM 758 N N . SER A 1 94 ? 4.953 21.818 -11.725 1.00 74.25 94 SER A N 1
ATOM 759 C CA . SER A 1 94 ? 6.022 21.893 -10.726 1.00 74.25 94 SER A CA 1
ATOM 760 C C . SER A 1 94 ? 6.260 20.509 -10.101 1.00 74.25 94 SER A C 1
ATOM 762 O O . SER A 1 94 ? 5.283 19.813 -9.803 1.00 74.25 94 SER A O 1
ATOM 764 N N . PRO A 1 95 ? 7.517 20.108 -9.815 1.00 77.25 95 PRO A N 1
ATOM 765 C CA . PRO A 1 95 ? 7.813 18.849 -9.127 1.00 77.25 95 PRO A CA 1
ATOM 766 C C . PRO A 1 95 ? 7.036 18.671 -7.818 1.00 77.25 95 PRO A C 1
ATOM 768 O O . PRO A 1 95 ? 6.669 17.550 -7.479 1.00 77.25 95 PRO A O 1
ATOM 771 N N . SER A 1 96 ? 6.728 19.765 -7.113 1.00 83.12 96 SER A N 1
ATOM 772 C CA . SER A 1 96 ? 5.927 19.737 -5.884 1.00 83.12 96 SER A CA 1
ATOM 773 C C . SER A 1 96 ? 4.489 19.267 -6.120 1.00 83.12 96 SER A C 1
ATOM 775 O O . SER A 1 96 ? 3.960 18.514 -5.313 1.00 83.12 96 SER A O 1
ATOM 777 N N . VAL A 1 97 ? 3.870 19.661 -7.239 1.00 83.50 97 VAL A N 1
ATOM 778 C CA . VAL A 1 97 ? 2.501 19.243 -7.595 1.00 83.50 97 VAL A CA 1
ATOM 779 C C . VAL A 1 97 ? 2.475 17.761 -7.965 1.00 83.50 97 VAL A C 1
ATOM 781 O O . VAL A 1 97 ? 1.549 17.036 -7.602 1.00 83.50 97 VAL A O 1
ATOM 784 N N . VAL A 1 98 ? 3.515 17.283 -8.660 1.00 84.06 98 VAL A N 1
ATOM 785 C CA . VAL A 1 98 ? 3.663 15.849 -8.950 1.00 84.06 98 VAL A CA 1
ATOM 786 C C . VAL A 1 98 ? 3.857 15.066 -7.658 1.00 84.06 98 VAL A C 1
ATOM 788 O O . VAL A 1 98 ? 3.182 14.057 -7.467 1.00 84.06 98 VAL A O 1
ATOM 791 N N . LEU A 1 99 ? 4.724 15.541 -6.761 1.00 88.50 99 LEU A N 1
ATOM 792 C CA . LEU A 1 99 ? 4.966 14.916 -5.464 1.00 88.50 99 LEU A CA 1
ATOM 793 C C . LEU A 1 99 ? 3.672 14.777 -4.656 1.00 88.50 99 LEU A C 1
ATOM 795 O O . LEU A 1 99 ? 3.324 13.661 -4.285 1.00 88.50 99 LEU A O 1
ATOM 799 N N . GLU A 1 100 ? 2.920 15.863 -4.472 1.00 89.06 100 GLU A N 1
ATOM 800 C CA . GLU A 1 100 ? 1.650 15.855 -3.731 1.00 89.06 100 GLU A CA 1
ATOM 801 C C . GLU A 1 100 ? 0.640 14.858 -4.328 1.00 89.06 100 GLU A C 1
ATOM 803 O O . GLU A 1 100 ? -0.014 14.092 -3.612 1.00 89.06 100 GLU A O 1
ATOM 808 N N . ARG A 1 101 ? 0.546 14.792 -5.663 1.00 88.38 101 ARG A N 1
ATOM 809 C CA . ARG A 1 101 ? -0.321 13.826 -6.355 1.00 88.38 101 ARG A CA 1
ATOM 810 C C . ARG A 1 101 ? 0.131 12.379 -6.132 1.00 88.38 101 ARG A C 1
ATOM 812 O O . ARG A 1 101 ? -0.714 11.499 -5.928 1.00 88.38 101 ARG A O 1
ATOM 819 N N . MET A 1 102 ? 1.436 12.113 -6.197 1.00 89.88 102 MET A N 1
ATOM 820 C CA . MET A 1 102 ? 1.985 10.776 -5.948 1.00 89.88 102 MET A CA 1
ATOM 821 C C . MET A 1 102 ? 1.768 10.357 -4.491 1.00 89.88 102 MET A C 1
ATOM 823 O O . MET A 1 102 ? 1.301 9.244 -4.254 1.00 89.88 102 MET A O 1
ATOM 827 N N . GLU A 1 103 ? 2.000 11.252 -3.530 1.00 93.62 103 GLU A N 1
ATOM 828 C CA . GLU A 1 103 ? 1.708 11.028 -2.109 1.00 93.62 103 GLU A CA 1
ATOM 829 C C . GLU A 1 103 ? 0.236 10.680 -1.889 1.00 93.62 103 GLU A C 1
ATOM 831 O O . GLU A 1 103 ? -0.071 9.685 -1.234 1.00 93.62 103 GLU A O 1
ATOM 836 N N . GLY A 1 104 ? -0.685 11.442 -2.488 1.00 91.50 104 GLY A N 1
ATOM 837 C CA . GLY A 1 104 ? -2.118 11.153 -2.423 1.00 91.50 104 GLY A CA 1
ATOM 838 C C . GLY A 1 104 ? -2.474 9.776 -2.989 1.00 91.50 104 GLY A C 1
ATOM 839 O O . GLY A 1 104 ? -3.237 9.032 -2.370 1.00 91.50 104 GLY A O 1
ATOM 840 N N . THR A 1 105 ? -1.883 9.404 -4.127 1.00 90.94 105 THR A N 1
ATOM 841 C CA . THR A 1 105 ? -2.130 8.106 -4.778 1.00 90.94 105 THR A CA 1
ATOM 842 C C . THR A 1 105 ? -1.615 6.941 -3.933 1.00 90.94 105 THR A C 1
ATOM 844 O O . THR A 1 105 ? -2.330 5.954 -3.746 1.00 90.94 105 THR A O 1
ATOM 847 N N . LEU A 1 106 ? -0.392 7.056 -3.407 1.00 92.94 106 LEU A N 1
ATOM 848 C CA . LEU A 1 106 ? 0.217 6.050 -2.537 1.00 92.94 106 LEU A CA 1
ATOM 849 C C . LEU A 1 106 ? -0.560 5.899 -1.227 1.00 92.94 106 LEU A C 1
ATOM 851 O O . LEU A 1 106 ? -0.868 4.772 -0.844 1.00 92.94 106 LEU A O 1
ATOM 855 N N . ARG A 1 107 ? -0.936 7.017 -0.593 1.00 95.56 107 ARG A N 1
ATOM 856 C CA . ARG A 1 107 ? -1.732 7.039 0.642 1.00 95.56 107 ARG A CA 1
ATOM 857 C C . ARG A 1 107 ? -3.091 6.373 0.448 1.00 95.56 107 ARG A C 1
ATOM 859 O O . ARG A 1 107 ? -3.521 5.571 1.271 1.00 95.56 107 ARG A O 1
ATOM 866 N N . GLU A 1 108 ? -3.788 6.684 -0.643 1.00 92.25 108 GLU A N 1
ATOM 867 C CA . GLU A 1 108 ? -5.077 6.056 -0.936 1.00 92.25 108 GLU A CA 1
ATOM 868 C C . GLU A 1 108 ? -4.941 4.547 -1.183 1.00 92.25 108 GLU A C 1
ATOM 870 O O . GLU A 1 108 ? -5.789 3.768 -0.740 1.00 92.25 108 GLU A O 1
ATOM 875 N N . GLU A 1 109 ? -3.897 4.127 -1.897 1.00 91.38 109 GLU A N 1
ATOM 876 C CA . GLU A 1 109 ? -3.667 2.717 -2.198 1.00 91.38 109 GLU A CA 1
ATOM 877 C C . GLU A 1 109 ? -3.345 1.905 -0.945 1.00 91.38 109 GLU A C 1
ATOM 879 O O . GLU A 1 109 ? -3.981 0.877 -0.703 1.00 91.38 109 GLU A O 1
ATOM 884 N N . SER A 1 110 ? -2.393 2.362 -0.134 1.00 93.81 110 SER A N 1
ATOM 885 C CA . SER A 1 110 ? -2.003 1.660 1.088 1.00 93.81 110 SER A CA 1
ATOM 886 C C . SER A 1 110 ? -3.156 1.610 2.094 1.00 93.81 110 SER A C 1
ATOM 888 O O . SER A 1 110 ? -3.394 0.562 2.701 1.00 93.81 110 SER A O 1
ATOM 890 N N . ARG A 1 111 ? -3.970 2.674 2.177 1.00 96.06 111 ARG A N 1
ATOM 891 C CA . ARG A 1 111 ? -5.222 2.679 2.951 1.00 96.06 111 ARG A CA 1
ATOM 892 C C . ARG A 1 111 ? -6.162 1.564 2.531 1.00 96.06 111 ARG A C 1
ATOM 894 O O . ARG A 1 111 ? -6.572 0.761 3.368 1.00 96.06 111 ARG A O 1
ATOM 901 N N . LYS A 1 112 ? -6.483 1.480 1.236 1.00 93.1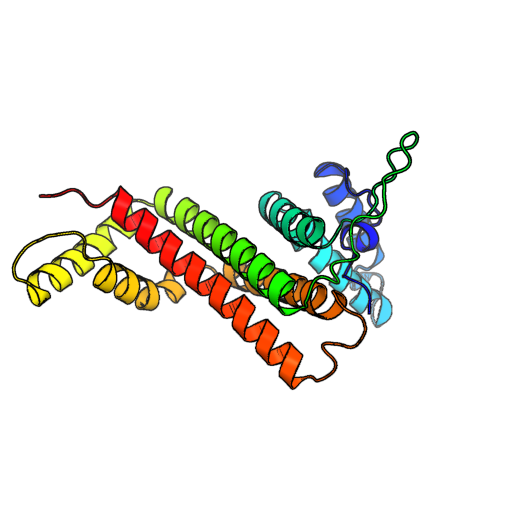9 112 LYS A N 1
ATOM 902 C CA . LYS A 1 112 ? -7.368 0.433 0.699 1.00 93.19 112 LYS A CA 1
ATOM 903 C C . LYS A 1 112 ? -6.794 -0.957 0.939 1.00 93.19 112 LYS A C 1
ATOM 905 O O . LYS A 1 112 ? -7.539 -1.861 1.310 1.00 93.19 112 LYS A O 1
ATOM 910 N N . GLN A 1 113 ? -5.491 -1.124 0.735 1.00 91.12 113 GLN A N 1
ATOM 911 C CA . GLN A 1 113 ? -4.806 -2.396 0.910 1.00 91.12 113 GLN A CA 1
ATOM 912 C C . GLN A 1 113 ? -4.956 -2.917 2.344 1.00 91.12 113 GLN A C 1
ATOM 914 O O . GLN A 1 113 ? -5.448 -4.033 2.527 1.00 91.12 113 GLN A O 1
ATOM 919 N N . LEU A 1 114 ? -4.578 -2.123 3.355 1.00 93.25 114 LEU A N 1
ATOM 920 C CA . LEU A 1 114 ? -4.657 -2.576 4.744 1.00 93.25 114 LEU A CA 1
ATOM 921 C C . LEU A 1 114 ? -6.109 -2.732 5.201 1.00 93.25 114 LEU A C 1
ATOM 923 O O . LEU A 1 114 ? -6.443 -3.752 5.799 1.00 93.25 114 LEU A O 1
ATOM 927 N N . PHE A 1 115 ? -6.987 -1.789 4.849 1.00 94.81 115 PHE A N 1
ATOM 928 C CA . PHE A 1 115 ? -8.416 -1.892 5.145 1.00 94.81 115 PHE A CA 1
ATOM 929 C C . PHE A 1 115 ? -9.006 -3.214 4.631 1.00 94.81 115 PHE A C 1
ATOM 931 O O . PHE A 1 115 ? -9.640 -3.951 5.384 1.00 94.81 115 PHE A O 1
ATOM 938 N N . MET A 1 116 ? -8.750 -3.576 3.367 1.00 91.75 116 MET A N 1
ATOM 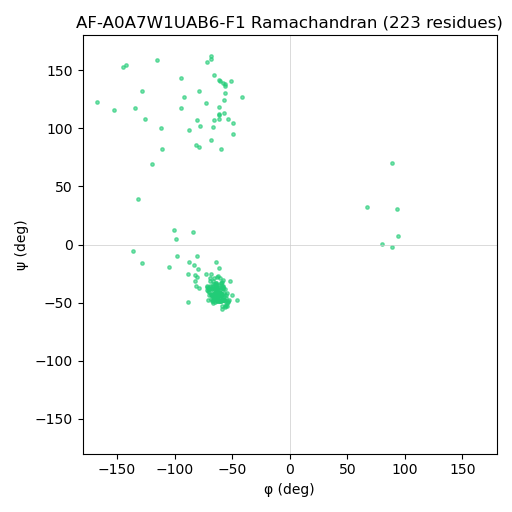939 C CA . MET A 1 116 ? -9.264 -4.822 2.787 1.00 91.75 116 MET A CA 1
ATOM 940 C C . MET A 1 116 ? -8.736 -6.076 3.489 1.00 91.75 116 MET A C 1
ATOM 942 O O . MET A 1 116 ? -9.471 -7.058 3.593 1.00 91.75 116 MET A O 1
ATOM 946 N N . VAL A 1 117 ? -7.486 -6.070 3.958 1.00 91.56 117 VAL A N 1
ATOM 947 C CA . VAL A 1 117 ? -6.935 -7.185 4.744 1.00 91.56 117 VAL A CA 1
ATOM 948 C C . VAL A 1 117 ? -7.634 -7.287 6.093 1.00 91.56 117 VAL A C 1
ATOM 950 O O . VAL A 1 117 ? -8.097 -8.366 6.456 1.00 91.56 117 VAL A O 1
ATOM 953 N N . LEU A 1 118 ? -7.760 -6.171 6.807 1.00 92.88 118 LEU A N 1
ATOM 954 C CA . LEU A 1 118 ? -8.330 -6.153 8.150 1.00 92.88 118 LEU A CA 1
ATOM 955 C C . LEU A 1 118 ? -9.822 -6.507 8.144 1.00 92.88 118 LEU A C 1
ATOM 957 O O . LEU A 1 118 ? -10.277 -7.253 9.003 1.00 92.88 118 LEU A O 1
ATOM 961 N N . ILE A 1 119 ? -10.590 -6.073 7.142 1.00 93.06 119 ILE A N 1
ATOM 962 C CA . ILE A 1 119 ? -12.010 -6.444 7.029 1.00 93.06 119 ILE A CA 1
ATOM 963 C C . ILE A 1 119 ? -12.211 -7.933 6.717 1.00 93.06 119 ILE A C 1
ATOM 965 O O . ILE A 1 119 ? -13.243 -8.502 7.075 1.00 93.06 119 ILE A O 1
ATOM 969 N N . ARG A 1 120 ? -11.233 -8.605 6.097 1.00 92.00 120 ARG A N 1
ATOM 970 C CA . ARG A 1 120 ? -11.278 -10.069 5.930 1.00 92.00 120 ARG A CA 1
ATOM 971 C C . ARG A 1 120 ? -11.023 -10.810 7.244 1.00 92.00 120 ARG A C 1
ATOM 973 O O . ARG A 1 120 ? -11.517 -11.924 7.394 1.00 92.00 120 ARG A O 1
ATOM 980 N N . ASP A 1 121 ? -10.315 -10.190 8.185 1.00 90.19 121 ASP A N 1
ATOM 981 C CA . ASP A 1 121 ? -10.032 -10.717 9.521 1.00 90.19 121 ASP A CA 1
ATOM 982 C C . ASP A 1 121 ? -10.594 -9.798 10.618 1.00 90.19 121 ASP A C 1
ATOM 984 O O . ASP A 1 121 ? -9.883 -9.138 11.380 1.00 90.19 121 ASP A O 1
ATOM 988 N N . THR A 1 122 ? -11.927 -9.758 10.703 1.00 92.44 122 THR A N 1
ATOM 989 C CA . THR A 1 122 ? -12.626 -8.911 11.685 1.00 92.44 122 THR A CA 1
ATOM 990 C C . THR A 1 122 ? -12.308 -9.264 13.139 1.00 92.44 122 THR A C 1
ATOM 992 O O . THR A 1 122 ? -12.524 -8.435 14.023 1.00 92.44 122 THR A O 1
ATOM 995 N N . GLN A 1 123 ? -11.809 -10.475 13.407 1.00 93.19 123 GLN A N 1
ATOM 996 C CA . GLN A 1 123 ? -11.474 -10.914 14.758 1.00 93.19 123 GLN A CA 1
ATOM 997 C C . GLN A 1 123 ? -10.276 -10.131 15.297 1.00 93.19 123 GLN A C 1
ATOM 999 O O . GLN A 1 123 ? -10.342 -9.615 16.413 1.00 93.19 123 GLN A O 1
ATOM 1004 N N . LYS A 1 124 ? -9.247 -9.938 14.467 1.00 91.75 124 LYS A N 1
ATOM 1005 C CA . LYS A 1 124 ? -8.067 -9.144 14.822 1.00 91.75 124 LYS A CA 1
ATOM 1006 C C . LYS A 1 124 ? -8.425 -7.698 15.174 1.00 91.75 124 LYS A C 1
ATOM 1008 O O . LYS A 1 124 ? -7.970 -7.175 16.185 1.00 91.75 124 LYS A O 1
ATOM 1013 N N . ILE A 1 125 ? -9.312 -7.065 14.398 1.00 93.38 125 ILE A N 1
ATOM 1014 C CA . ILE A 1 125 ? -9.783 -5.701 14.706 1.00 93.38 125 ILE A CA 1
ATOM 1015 C C . ILE A 1 125 ? -10.552 -5.675 16.032 1.00 93.38 125 ILE A C 1
ATOM 1017 O O . ILE A 1 125 ? -10.378 -4.755 16.825 1.00 93.38 125 ILE A O 1
ATOM 1021 N N . LYS A 1 126 ? -11.409 -6.667 16.300 1.00 94.12 126 LYS A N 1
ATOM 1022 C CA . LYS A 1 126 ? -12.186 -6.717 17.550 1.00 94.12 126 LYS A CA 1
ATOM 1023 C C . LYS A 1 126 ? -11.292 -6.819 18.782 1.00 94.12 126 LYS A C 1
ATOM 1025 O O . LYS A 1 126 ? -11.603 -6.186 19.787 1.00 94.12 126 LYS A O 1
ATOM 1030 N N . GLU A 1 127 ? -10.206 -7.582 18.705 1.00 94.31 127 GLU A N 1
ATOM 1031 C CA . GLU A 1 127 ? -9.204 -7.682 19.773 1.00 94.31 127 GLU A CA 1
ATOM 1032 C C . GLU A 1 127 ? -8.520 -6.333 20.019 1.00 94.31 127 GLU A C 1
ATOM 1034 O O . GLU A 1 127 ? -8.456 -5.867 21.158 1.00 94.31 127 GLU A O 1
ATOM 1039 N N . GLU A 1 128 ? -8.130 -5.638 18.952 1.00 95.12 128 GLU A N 1
ATOM 1040 C CA . GLU A 1 128 ? -7.570 -4.289 19.049 1.00 95.12 128 GLU A CA 1
ATOM 1041 C C . GLU A 1 128 ? -8.567 -3.262 19.608 1.00 95.12 128 GLU A C 1
ATOM 1043 O O . GLU A 1 128 ? -8.208 -2.405 20.421 1.00 95.12 128 GLU A O 1
ATOM 1048 N N . LEU A 1 129 ? -9.850 -3.372 19.250 1.00 95.62 129 LEU A N 1
ATOM 1049 C CA . LEU A 1 129 ? -10.904 -2.503 19.773 1.00 95.62 129 LEU A CA 1
ATOM 1050 C C . LEU A 1 129 ? -11.103 -2.649 21.286 1.00 95.62 129 LEU A C 1
ATOM 1052 O O . LEU A 1 129 ? -11.501 -1.676 21.924 1.00 95.62 129 LEU A O 1
ATOM 1056 N N . VAL A 1 130 ? -10.813 -3.811 21.883 1.00 95.62 130 VAL A N 1
ATOM 1057 C CA . VAL A 1 130 ? -10.831 -3.964 23.350 1.00 95.62 130 VAL A CA 1
ATOM 1058 C C . VAL A 1 130 ? -9.770 -3.062 23.981 1.00 95.62 130 VAL A C 1
ATOM 1060 O O . VAL A 1 130 ? -10.086 -2.275 24.873 1.00 95.62 130 VAL A O 1
ATOM 1063 N N . ILE A 1 131 ? -8.542 -3.102 23.459 1.00 96.19 131 ILE A N 1
ATOM 1064 C CA . ILE A 1 131 ? -7.419 -2.285 23.942 1.00 96.19 131 ILE A CA 1
ATOM 1065 C C . ILE A 1 131 ? -7.713 -0.794 23.734 1.00 96.19 131 ILE A C 1
ATOM 1067 O O . ILE A 1 131 ? -7.489 0.024 24.631 1.00 96.19 131 ILE A O 1
ATOM 1071 N N . ILE A 1 132 ? -8.245 -0.425 22.566 1.00 96.50 132 ILE A N 1
ATOM 1072 C CA . ILE A 1 132 ? -8.620 0.959 22.251 1.00 96.50 132 ILE A CA 1
ATOM 1073 C C . ILE A 1 132 ? -9.672 1.465 23.240 1.00 96.50 132 ILE A C 1
ATOM 1075 O O . ILE A 1 132 ? -9.491 2.541 23.809 1.00 96.50 132 ILE A O 1
ATOM 1079 N N . ARG A 1 133 ? -10.734 0.695 23.506 1.00 95.69 133 ARG A N 1
ATOM 1080 C CA . ARG A 1 133 ? -11.786 1.082 24.462 1.00 95.69 133 ARG A CA 1
ATOM 1081 C C . ARG A 1 133 ? -11.237 1.299 25.864 1.00 95.69 133 ARG A C 1
ATOM 1083 O O . ARG A 1 133 ? -11.588 2.286 26.507 1.00 95.69 133 ARG A O 1
ATOM 1090 N N . GLU A 1 134 ? -10.344 0.430 26.332 1.00 96.06 134 GLU A N 1
ATOM 1091 C CA . GLU A 1 134 ? -9.688 0.606 27.632 1.00 96.06 134 GLU A CA 1
ATOM 1092 C C . GLU A 1 134 ? -8.902 1.922 27.698 1.00 96.06 134 GLU A C 1
ATOM 1094 O O . GLU A 1 134 ? -9.013 2.666 28.677 1.00 96.06 134 GLU A O 1
ATOM 1099 N N . ARG A 1 135 ? -8.154 2.259 26.638 1.00 97.00 135 ARG A N 1
ATOM 1100 C CA . ARG A 1 135 ? -7.411 3.527 26.546 1.00 97.00 135 ARG A CA 1
ATOM 1101 C C . ARG A 1 135 ? -8.341 4.738 26.499 1.00 97.00 135 ARG A C 1
ATOM 1103 O O . ARG A 1 135 ? -8.094 5.714 27.204 1.00 97.00 135 ARG A O 1
ATOM 1110 N N . VAL A 1 136 ? -9.420 4.662 25.724 1.00 96.06 136 VAL A N 1
ATOM 1111 C CA . VAL A 1 136 ? -10.454 5.703 25.624 1.00 96.06 136 VAL A CA 1
ATOM 1112 C C . VAL A 1 136 ? -11.086 5.971 26.990 1.00 96.06 136 VAL A C 1
ATOM 1114 O O . VAL A 1 136 ? -11.088 7.110 27.459 1.00 96.06 136 VAL A O 1
ATOM 1117 N N . ILE A 1 137 ? -11.571 4.930 27.669 1.00 95.69 137 ILE A N 1
ATOM 1118 C CA . ILE A 1 137 ? -12.204 5.061 28.988 1.00 95.69 137 ILE A CA 1
ATOM 1119 C C . ILE A 1 137 ? -11.203 5.628 29.997 1.00 95.69 137 ILE A C 1
ATOM 1121 O O . ILE A 1 137 ? -11.557 6.501 30.786 1.00 95.69 137 ILE A O 1
ATOM 1125 N N . ARG A 1 138 ? -9.937 5.205 29.947 1.00 96.75 138 ARG A N 1
ATOM 1126 C CA . ARG A 1 138 ? -8.886 5.754 30.813 1.00 96.75 138 ARG A CA 1
ATOM 1127 C C . ARG A 1 138 ? -8.609 7.237 30.556 1.00 96.75 138 ARG A C 1
ATOM 1129 O O . ARG A 1 138 ? -8.289 7.954 31.499 1.00 96.75 138 ARG A O 1
ATOM 1136 N N . ALA A 1 139 ? -8.707 7.685 29.307 1.00 95.38 139 ALA A N 1
ATOM 1137 C CA . ALA A 1 139 ? -8.398 9.056 28.916 1.00 95.38 139 ALA A CA 1
ATOM 1138 C C . ALA A 1 139 ? -9.521 10.053 29.251 1.00 95.38 139 ALA A C 1
ATOM 1140 O O . ALA A 1 139 ? -9.224 11.184 29.631 1.00 95.38 139 ALA A O 1
ATOM 1141 N N . GLN A 1 140 ? -10.793 9.658 29.116 1.00 95.00 140 GLN A N 1
ATOM 1142 C CA . GLN A 1 140 ? -11.934 10.585 29.241 1.00 95.00 140 GLN A CA 1
ATOM 1143 C C . GLN A 1 140 ? -13.126 10.071 30.066 1.00 95.00 140 GLN A C 1
ATOM 1145 O O . GLN A 1 140 ? -14.070 10.820 30.306 1.00 95.00 140 GLN A O 1
ATOM 1150 N N . GLY A 1 141 ? -13.108 8.814 30.513 1.00 93.75 141 GLY A N 1
ATOM 1151 C CA . GLY A 1 141 ? -14.115 8.247 31.418 1.00 93.75 141 GLY A CA 1
ATOM 1152 C C . GLY A 1 141 ? -15.350 7.622 30.759 1.00 93.75 141 GLY A C 1
ATOM 1153 O O . GLY A 1 141 ? -16.187 7.082 31.476 1.00 93.75 141 GLY A O 1
ATOM 1154 N N . TYR A 1 142 ? -15.484 7.657 29.429 1.00 92.00 142 TYR A N 1
ATOM 1155 C CA . TYR A 1 142 ? -16.603 7.044 28.695 1.00 92.00 142 TYR A CA 1
ATOM 1156 C C . TYR A 1 142 ? -16.161 6.467 27.344 1.00 92.00 142 TYR A C 1
ATOM 1158 O O . TYR A 1 142 ? -15.195 6.948 26.752 1.00 92.00 142 TYR A O 1
ATOM 1166 N N . ASP A 1 143 ? -16.873 5.443 26.864 1.00 94.00 143 ASP A N 1
ATOM 1167 C CA . ASP A 1 143 ? -16.586 4.720 25.616 1.00 94.00 143 ASP A CA 1
ATOM 1168 C C . ASP A 1 143 ? -17.114 5.495 24.388 1.00 94.00 143 ASP A C 1
ATOM 1170 O O . ASP A 1 143 ? -18.320 5.576 24.148 1.00 94.00 143 ASP A O 1
ATOM 1174 N N . THR A 1 144 ? -16.206 6.088 23.607 1.00 94.25 144 THR A N 1
ATOM 1175 C CA . THR A 1 144 ? -16.491 6.661 22.283 1.00 94.25 144 THR A CA 1
ATOM 1176 C C . THR A 1 144 ? -15.322 6.407 21.341 1.00 94.25 144 THR A C 1
ATOM 1178 O O . THR A 1 144 ? -14.175 6.325 21.773 1.00 94.25 144 THR A O 1
ATOM 1181 N N . PHE A 1 145 ? -15.589 6.371 20.039 1.00 94.12 145 PHE A N 1
ATOM 1182 C CA . PHE A 1 145 ? -14.518 6.357 19.054 1.00 94.12 145 PHE A CA 1
ATOM 1183 C C . PHE A 1 145 ? -13.689 7.646 19.174 1.00 94.12 145 PHE A C 1
ATOM 1185 O O . PHE A 1 145 ? -14.203 8.739 18.926 1.00 94.12 145 PHE A O 1
ATOM 1192 N N . LEU A 1 146 ? -12.432 7.526 19.609 1.00 95.31 146 LEU A N 1
ATOM 1193 C CA . LEU A 1 146 ? -11.471 8.626 19.647 1.00 95.31 146 LEU A CA 1
ATOM 1194 C C . LEU A 1 146 ? -10.378 8.368 18.621 1.00 95.31 146 LEU A C 1
ATOM 1196 O O . LEU A 1 146 ? -9.427 7.636 18.900 1.00 95.31 146 LEU A O 1
ATOM 1200 N N . GLU A 1 147 ? -10.499 9.035 17.476 1.00 94.94 147 GLU A N 1
ATOM 1201 C CA . GLU A 1 147 ? -9.574 8.937 16.343 1.00 94.94 147 GLU A CA 1
ATOM 1202 C C . GLU A 1 147 ? -8.109 9.000 16.793 1.00 94.94 147 GLU A C 1
ATOM 1204 O O . GLU A 1 147 ? -7.325 8.118 16.467 1.00 94.94 147 GLU A O 1
ATOM 1209 N N . LYS A 1 148 ? -7.750 9.963 17.652 1.00 96.25 148 LYS A N 1
ATOM 1210 C CA . LYS A 1 148 ? -6.381 10.102 18.172 1.00 96.25 148 LYS A CA 1
ATOM 1211 C C . LYS A 1 148 ? -5.831 8.805 18.787 1.00 96.25 148 LYS A C 1
ATOM 1213 O O . LYS A 1 148 ? -4.713 8.416 18.475 1.00 96.25 148 LYS A O 1
ATOM 1218 N N . ILE A 1 149 ? -6.605 8.136 19.643 1.00 96.56 149 ILE A N 1
ATOM 1219 C CA . ILE A 1 149 ? -6.171 6.901 20.320 1.00 96.56 149 ILE A CA 1
ATOM 1220 C C . ILE A 1 149 ? -6.110 5.736 19.328 1.00 96.56 149 ILE A C 1
ATOM 1222 O O . ILE A 1 149 ? -5.232 4.881 19.434 1.00 96.56 149 ILE A O 1
ATOM 1226 N N . VAL A 1 150 ? -7.029 5.703 18.363 1.00 96.31 150 VAL A N 1
ATOM 1227 C CA . VAL A 1 150 ? -7.055 4.689 17.302 1.00 96.31 150 VAL A CA 1
ATOM 1228 C C . VAL A 1 150 ? -5.825 4.827 16.406 1.00 96.31 150 VAL A C 1
ATOM 1230 O O . VAL A 1 150 ? -5.160 3.829 16.146 1.00 96.31 150 VAL A O 1
ATOM 1233 N N . LEU A 1 151 ? -5.478 6.048 15.992 1.00 95.00 151 LEU A N 1
ATOM 1234 C CA . LEU A 1 151 ? -4.291 6.340 15.187 1.00 95.00 151 LEU A CA 1
ATOM 1235 C C . LEU A 1 151 ? -2.999 6.005 15.942 1.00 95.00 151 LEU A C 1
ATOM 1237 O O . LEU A 1 151 ? -2.128 5.343 15.379 1.00 95.00 151 LEU A O 1
ATOM 1241 N N . GLU A 1 152 ? -2.889 6.406 17.215 1.00 95.75 152 GLU A N 1
ATOM 1242 C CA . GLU A 1 152 ? -1.756 6.046 18.082 1.00 95.75 152 GLU A CA 1
ATOM 1243 C C . GLU A 1 152 ? -1.608 4.524 18.181 1.00 95.75 152 GLU A C 1
ATOM 1245 O O . GLU A 1 152 ? -0.519 3.989 17.974 1.00 95.75 152 GLU A O 1
ATOM 1250 N N . ARG A 1 153 ? -2.713 3.804 18.418 1.00 95.75 153 ARG A N 1
ATOM 1251 C CA . ARG A 1 153 ? -2.687 2.340 18.461 1.00 95.75 153 ARG A CA 1
ATOM 1252 C C . ARG A 1 153 ? -2.296 1.741 17.114 1.00 95.75 153 ARG A C 1
ATOM 1254 O O . ARG A 1 153 ? -1.483 0.827 17.093 1.00 95.75 153 ARG A O 1
ATOM 1261 N N . GLY A 1 154 ? -2.832 2.266 16.014 1.00 94.62 154 GLY A N 1
ATOM 1262 C CA . GLY A 1 154 ? -2.486 1.848 14.659 1.00 94.62 154 GLY A CA 1
ATOM 1263 C C . GLY A 1 154 ? -0.981 1.924 14.423 1.00 94.62 154 GLY A C 1
ATOM 1264 O O . GLY A 1 154 ? -0.379 0.931 14.034 1.00 94.62 154 GLY A O 1
ATOM 1265 N N . GLN A 1 155 ? -0.353 3.055 14.752 1.00 94.25 155 GLN A N 1
ATOM 1266 C CA . GLN A 1 155 ? 1.099 3.228 14.629 1.00 94.25 155 GLN A CA 1
ATOM 1267 C C . GLN A 1 155 ? 1.905 2.195 15.431 1.00 94.25 155 GLN A C 1
ATOM 1269 O O . GLN A 1 155 ? 2.944 1.751 14.954 1.00 94.25 155 GLN A O 1
ATOM 1274 N N . GLU A 1 156 ? 1.432 1.783 16.611 1.00 94.88 156 GLU A N 1
ATOM 1275 C CA . GLU A 1 156 ? 2.104 0.765 17.432 1.00 94.88 156 GLU A CA 1
ATOM 1276 C C . GLU A 1 156 ? 2.039 -0.643 16.826 1.00 94.88 156 GLU A C 1
ATOM 1278 O O . GLU A 1 156 ? 2.990 -1.407 16.966 1.00 94.88 156 GLU A O 1
ATOM 1283 N N . VAL A 1 157 ? 0.916 -1.008 16.200 1.00 93.69 157 VAL A N 1
ATOM 1284 C CA . VAL A 1 157 ? 0.668 -2.389 15.739 1.00 93.69 157 VAL A CA 1
ATOM 1285 C C . VAL A 1 157 ? 0.968 -2.604 14.263 1.00 93.69 157 VAL A C 1
ATOM 1287 O O . VAL A 1 157 ? 0.964 -3.742 13.794 1.00 93.69 157 VAL A O 1
ATOM 1290 N N . LEU A 1 158 ? 1.218 -1.534 13.507 1.00 89.75 158 LEU A N 1
ATOM 1291 C CA . LEU A 1 158 ? 1.377 -1.607 12.057 1.00 89.75 158 LEU A CA 1
ATOM 1292 C C . LEU A 1 158 ? 2.436 -2.619 11.614 1.00 89.75 158 LEU A C 1
ATOM 1294 O O . LEU A 1 158 ? 2.181 -3.379 10.682 1.00 89.75 158 LEU A O 1
ATOM 1298 N N . ASP A 1 159 ? 3.573 -2.683 12.306 1.00 88.44 159 ASP A N 1
ATOM 1299 C CA . ASP A 1 159 ? 4.657 -3.613 11.973 1.00 88.44 159 ASP A CA 1
ATOM 1300 C C . ASP A 1 159 ? 4.247 -5.091 12.090 1.00 88.44 159 ASP A C 1
ATOM 1302 O O . ASP A 1 159 ? 4.796 -5.935 11.380 1.00 88.44 159 ASP A O 1
ATOM 1306 N N . GLU A 1 160 ? 3.266 -5.405 12.941 1.00 89.94 160 GLU A N 1
ATOM 1307 C CA . GLU A 1 160 ? 2.701 -6.751 13.108 1.00 89.94 160 GLU A CA 1
ATOM 1308 C C . GLU A 1 160 ? 1.531 -7.029 12.147 1.00 89.94 160 GLU A C 1
ATOM 1310 O O . GLU A 1 160 ? 1.216 -8.183 11.836 1.00 89.94 160 GLU A O 1
ATOM 1315 N N . LEU A 1 161 ? 0.835 -5.980 11.697 1.00 87.56 161 LEU A N 1
ATOM 1316 C CA . LEU A 1 161 ? -0.285 -6.086 10.758 1.00 87.56 161 LEU A CA 1
ATOM 1317 C C . LEU A 1 161 ? 0.179 -6.187 9.303 1.00 87.56 161 LEU A C 1
ATOM 1319 O O . LEU A 1 161 ? -0.491 -6.818 8.482 1.00 87.56 161 LEU A O 1
ATOM 1323 N N . VAL A 1 162 ? 1.305 -5.560 8.980 1.00 88.50 162 VAL A N 1
ATOM 1324 C CA . VAL A 1 162 ? 1.830 -5.446 7.622 1.00 88.50 162 VAL A CA 1
ATOM 1325 C C . VAL A 1 162 ? 2.829 -6.568 7.351 1.00 88.50 162 VAL A C 1
ATOM 1327 O O . VAL A 1 162 ? 3.896 -6.645 7.955 1.00 88.50 162 VAL A O 1
ATOM 1330 N N . SER A 1 163 ? 2.501 -7.427 6.385 1.00 89.25 163 SER A N 1
ATOM 1331 C CA . SER A 1 163 ? 3.384 -8.518 5.961 1.00 89.25 163 SER A CA 1
ATOM 1332 C C . SER A 1 163 ? 4.651 -8.019 5.253 1.00 89.25 163 SER A C 1
ATOM 1334 O O . SER A 1 163 ? 4.682 -6.933 4.673 1.00 89.25 163 SER A O 1
ATOM 1336 N N . GLU A 1 164 ? 5.690 -8.855 5.211 1.00 89.38 164 GLU A N 1
ATOM 1337 C CA . GLU A 1 164 ? 6.908 -8.557 4.442 1.00 89.38 164 GLU A CA 1
ATOM 1338 C C . GLU A 1 164 ? 6.627 -8.357 2.944 1.00 89.38 164 GLU A C 1
ATOM 1340 O O . GLU A 1 164 ? 7.245 -7.511 2.304 1.00 89.38 164 GLU A O 1
ATOM 1345 N N . GLU A 1 165 ? 5.636 -9.058 2.388 1.00 86.75 165 GLU A N 1
ATOM 1346 C CA . GLU A 1 165 ? 5.189 -8.856 1.005 1.00 86.75 165 GLU A CA 1
ATOM 1347 C C . GLU A 1 165 ? 4.651 -7.432 0.785 1.00 86.75 165 GLU A C 1
ATOM 1349 O O . GLU A 1 165 ? 4.888 -6.814 -0.256 1.00 86.75 165 GLU A O 1
ATOM 1354 N N . PHE A 1 166 ? 3.969 -6.867 1.785 1.00 88.56 166 PHE A N 1
ATOM 1355 C CA . PHE A 1 166 ? 3.441 -5.505 1.717 1.00 88.56 166 PHE A CA 1
ATOM 1356 C C . PHE A 1 166 ? 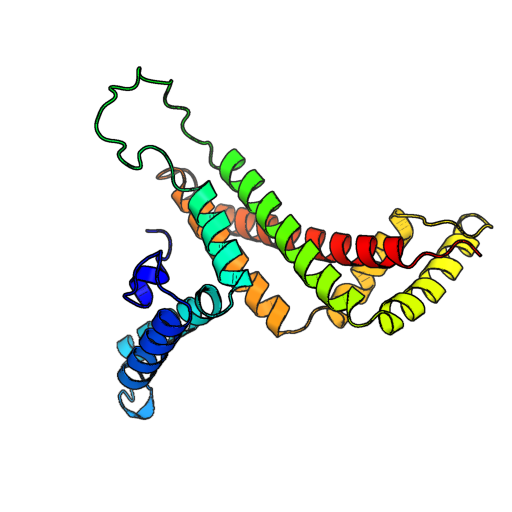4.561 -4.471 1.798 1.00 88.56 166 PHE A C 1
ATOM 1358 O O . PHE A 1 166 ? 4.529 -3.495 1.050 1.00 88.56 166 PHE A O 1
ATOM 1365 N N . LYS A 1 167 ? 5.572 -4.707 2.641 1.00 90.19 167 LYS A N 1
ATOM 1366 C CA . LYS A 1 167 ? 6.759 -3.842 2.742 1.00 90.19 167 LYS A CA 1
ATOM 1367 C C . LYS A 1 167 ? 7.566 -3.840 1.444 1.00 90.19 167 LYS A C 1
ATOM 1369 O O . LYS A 1 167 ? 7.906 -2.777 0.934 1.00 90.19 167 LYS A O 1
ATOM 1374 N N . GLN A 1 168 ? 7.788 -5.011 0.848 1.00 89.69 168 GLN A N 1
ATOM 1375 C CA . GLN A 1 168 ? 8.458 -5.125 -0.452 1.00 89.69 168 GLN A CA 1
ATOM 1376 C C . GLN A 1 168 ? 7.673 -4.388 -1.551 1.00 89.69 168 GLN A C 1
ATOM 1378 O O . GLN A 1 168 ? 8.239 -3.654 -2.366 1.00 89.69 168 GLN A O 1
ATOM 1383 N N . ARG A 1 169 ? 6.341 -4.517 -1.550 1.00 88.81 169 ARG A N 1
ATOM 1384 C CA . ARG A 1 169 ? 5.469 -3.783 -2.476 1.00 88.81 169 ARG A CA 1
ATOM 1385 C C . ARG A 1 169 ? 5.536 -2.273 -2.274 1.00 88.81 169 ARG A C 1
ATOM 1387 O O . ARG A 1 169 ? 5.592 -1.552 -3.271 1.00 88.81 169 ARG A O 1
ATOM 1394 N N . GLN A 1 170 ? 5.532 -1.804 -1.027 1.00 91.00 170 GLN A N 1
ATOM 1395 C CA . GLN A 1 170 ? 5.719 -0.392 -0.696 1.00 91.00 170 GLN A CA 1
ATOM 1396 C C . GLN A 1 170 ? 7.025 0.124 -1.299 1.00 91.00 170 GLN A C 1
ATOM 1398 O O . GLN A 1 170 ? 6.993 1.125 -2.008 1.00 91.00 170 GLN A O 1
ATOM 1403 N N . GLU A 1 171 ? 8.144 -0.563 -1.057 1.00 92.06 171 GLU A N 1
ATOM 1404 C CA . GLU A 1 171 ? 9.463 -0.152 -1.547 1.00 92.06 171 GLU A CA 1
ATOM 1405 C C . GLU A 1 171 ? 9.448 0.060 -3.064 1.00 92.06 171 GLU A C 1
ATOM 1407 O O . GLU A 1 171 ? 9.807 1.133 -3.546 1.00 92.06 171 GLU A O 1
ATOM 1412 N N . ARG A 1 172 ? 8.909 -0.898 -3.826 1.00 90.12 172 ARG A N 1
ATOM 1413 C CA . ARG A 1 172 ? 8.820 -0.751 -5.285 1.00 90.12 172 ARG A CA 1
ATOM 1414 C C . ARG A 1 172 ? 7.928 0.404 -5.723 1.00 90.12 172 ARG A C 1
ATOM 141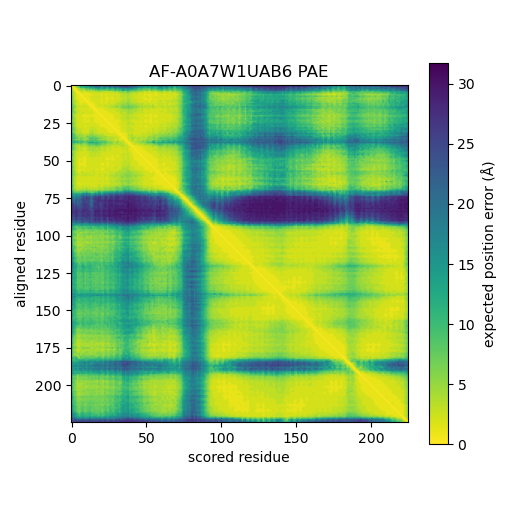6 O O . ARG A 1 172 ? 8.311 1.153 -6.614 1.00 90.12 172 ARG A O 1
ATOM 1423 N N . LEU A 1 173 ? 6.738 0.550 -5.136 1.00 91.38 173 LEU A N 1
ATOM 1424 C CA . LEU A 1 173 ? 5.809 1.628 -5.501 1.00 91.38 173 LEU A CA 1
ATOM 1425 C C . LEU A 1 173 ? 6.367 3.013 -5.156 1.00 91.38 173 LEU A C 1
ATOM 1427 O O . LEU A 1 173 ? 6.150 3.961 -5.911 1.00 91.38 173 LEU A O 1
ATOM 1431 N N . VAL A 1 174 ? 7.107 3.122 -4.052 1.00 93.38 174 VAL A N 1
ATOM 1432 C CA . VAL A 1 174 ? 7.810 4.347 -3.667 1.00 93.38 174 VAL A CA 1
ATOM 1433 C C . VAL A 1 174 ? 8.921 4.658 -4.663 1.00 93.38 174 VAL A C 1
ATOM 1435 O O . VAL A 1 174 ? 8.962 5.785 -5.144 1.00 93.38 174 VAL A O 1
ATOM 1438 N N . GLU A 1 175 ? 9.769 3.696 -5.039 1.00 91.00 175 GLU A N 1
ATOM 1439 C CA . GLU A 1 175 ? 10.827 3.942 -6.034 1.00 91.00 175 GLU A CA 1
ATOM 1440 C C . GLU A 1 175 ? 10.256 4.401 -7.381 1.00 91.00 175 GLU A C 1
ATOM 1442 O O . GLU A 1 175 ? 10.738 5.371 -7.962 1.00 91.00 175 GLU A O 1
ATOM 1447 N N . ILE A 1 176 ? 9.161 3.790 -7.835 1.00 89.12 176 ILE A N 1
ATOM 1448 C CA . ILE A 1 176 ? 8.444 4.219 -9.045 1.00 89.12 176 ILE A CA 1
ATOM 1449 C C . ILE A 1 176 ? 7.999 5.677 -8.929 1.00 89.12 176 ILE A C 1
ATOM 1451 O O . ILE A 1 176 ? 8.198 6.473 -9.847 1.00 89.12 176 ILE A O 1
ATOM 1455 N N . ALA A 1 177 ? 7.386 6.039 -7.802 1.00 90.00 177 ALA A N 1
ATOM 1456 C CA . ALA A 1 177 ? 6.927 7.400 -7.571 1.00 90.00 177 ALA A CA 1
ATOM 1457 C C . ALA A 1 177 ? 8.101 8.392 -7.476 1.00 90.00 177 ALA A C 1
ATOM 1459 O O . ALA A 1 177 ? 8.005 9.492 -8.020 1.00 90.00 177 ALA A O 1
ATOM 1460 N N . VAL A 1 178 ? 9.229 8.006 -6.866 1.00 90.50 178 VAL A N 1
ATOM 1461 C CA . VAL A 1 178 ? 10.465 8.808 -6.837 1.00 90.50 178 VAL A CA 1
ATOM 1462 C C . VAL A 1 178 ? 10.953 9.068 -8.258 1.00 90.50 178 VAL A C 1
ATOM 1464 O O . VAL A 1 178 ? 11.221 10.219 -8.609 1.00 90.50 178 VAL A O 1
ATOM 1467 N N . GLU A 1 179 ? 11.035 8.034 -9.095 1.00 85.38 179 GLU A N 1
ATOM 1468 C CA . GLU A 1 179 ? 11.455 8.164 -10.492 1.00 85.38 179 GLU A CA 1
ATOM 1469 C C . GLU A 1 179 ? 10.529 9.086 -11.290 1.00 85.38 179 GLU A C 1
ATOM 1471 O O . GLU A 1 179 ? 11.011 9.922 -12.061 1.00 85.38 179 GLU A O 1
ATOM 1476 N N . MET A 1 180 ? 9.213 8.976 -11.085 1.00 82.44 180 MET A N 1
ATOM 1477 C CA . MET A 1 180 ? 8.220 9.847 -11.719 1.00 82.44 180 MET A CA 1
ATOM 1478 C C . MET A 1 180 ? 8.391 11.302 -11.277 1.00 82.44 180 MET A C 1
ATOM 1480 O O . MET A 1 180 ? 8.504 12.186 -12.122 1.00 82.44 180 MET A O 1
ATOM 1484 N N . VAL A 1 181 ? 8.507 11.570 -9.975 1.00 84.50 181 VAL A N 1
ATOM 1485 C CA . VAL A 1 181 ? 8.727 12.932 -9.453 1.00 84.50 181 VAL A CA 1
ATOM 1486 C C . VAL A 1 181 ? 10.042 13.518 -9.978 1.00 84.50 181 VAL A C 1
ATOM 1488 O O . VAL A 1 181 ? 10.077 14.662 -10.431 1.00 84.50 181 VAL A O 1
ATOM 1491 N N . CYS A 1 182 ? 11.120 12.732 -9.991 1.00 83.06 182 CYS A N 1
ATOM 1492 C CA . CYS A 1 182 ? 12.428 13.182 -10.471 1.00 83.06 182 CYS A CA 1
ATOM 1493 C C . CYS A 1 182 ? 12.465 13.416 -11.985 1.00 83.06 182 CYS A C 1
ATOM 1495 O O . CYS A 1 182 ? 13.229 14.258 -12.460 1.00 83.06 182 CYS A O 1
ATOM 1497 N N . SER A 1 183 ? 11.648 12.690 -12.748 1.00 78.06 183 SER A N 1
ATOM 1498 C CA . SER A 1 183 ? 11.570 12.843 -14.200 1.00 78.06 183 SER A CA 1
ATOM 1499 C C . SER A 1 183 ? 10.648 13.990 -14.623 1.00 78.06 183 SER A C 1
ATOM 1501 O O . SER A 1 183 ? 10.731 14.424 -15.768 1.00 78.06 183 SER A O 1
ATOM 1503 N N . ALA A 1 184 ? 9.766 14.487 -13.746 1.00 71.06 184 ALA A N 1
ATOM 1504 C CA . ALA A 1 184 ? 8.705 15.455 -14.074 1.00 71.06 184 ALA A CA 1
ATOM 1505 C C . ALA A 1 184 ? 9.195 16.748 -14.710 1.00 71.06 184 ALA A C 1
ATOM 1507 O O . ALA A 1 184 ? 8.566 17.249 -15.636 1.00 71.06 184 ALA A O 1
ATOM 1508 N N . VAL A 1 185 ? 10.332 17.261 -14.248 1.00 65.88 185 VAL A N 1
ATOM 1509 C CA . VAL A 1 185 ? 10.944 18.453 -14.828 1.00 65.88 185 VAL A CA 1
ATOM 1510 C C . VAL A 1 185 ? 12.439 18.202 -15.013 1.00 65.88 185 VAL A C 1
ATOM 1512 O O . VAL A 1 185 ? 13.152 17.988 -14.023 1.00 65.88 185 VAL A O 1
ATOM 1515 N N . PRO A 1 186 ? 12.946 18.225 -16.263 1.00 61.19 186 PRO A N 1
ATOM 1516 C CA . PRO A 1 186 ? 14.357 18.023 -16.552 1.00 61.19 186 PRO A CA 1
ATOM 1517 C C . PRO A 1 186 ? 15.248 18.982 -15.758 1.00 61.19 186 PRO A C 1
ATOM 1519 O O . PRO A 1 186 ? 15.350 20.173 -16.041 1.00 61.19 186 PRO A O 1
ATOM 1522 N N . GLY A 1 187 ? 15.947 18.431 -14.769 1.00 61.62 187 GLY A N 1
ATOM 1523 C CA . GLY A 1 187 ? 16.974 19.141 -14.027 1.00 61.62 187 GLY A CA 1
ATOM 1524 C C . GLY A 1 187 ? 16.547 19.812 -12.725 1.00 61.62 187 GLY A C 1
ATOM 1525 O O . GLY A 1 187 ? 17.402 20.483 -12.144 1.00 61.62 187 GLY A O 1
ATOM 1526 N N . SER A 1 188 ? 15.313 19.601 -12.261 1.00 63.38 188 SER A N 1
ATOM 1527 C CA . SER A 1 188 ? 14.815 20.141 -10.986 1.00 63.38 188 SER A CA 1
ATOM 1528 C C . SER A 1 188 ? 15.240 19.338 -9.757 1.00 63.38 188 SER A C 1
ATOM 1530 O O . SER A 1 188 ? 15.387 19.909 -8.682 1.00 63.38 188 SER A O 1
ATOM 1532 N N . ILE A 1 189 ? 15.477 18.032 -9.915 1.00 62.88 189 ILE A N 1
ATOM 1533 C CA . ILE A 1 189 ? 15.969 17.145 -8.855 1.00 62.88 189 ILE A CA 1
ATOM 1534 C C . ILE A 1 189 ? 17.227 16.458 -9.381 1.00 62.88 189 ILE A C 1
ATOM 1536 O O . ILE A 1 189 ? 17.158 15.641 -10.298 1.00 62.88 189 ILE A O 1
ATOM 1540 N N . ARG A 1 190 ? 18.399 16.845 -8.866 1.00 61.97 190 ARG A N 1
ATOM 1541 C CA . ARG A 1 190 ? 19.699 16.305 -9.328 1.00 61.97 190 ARG A CA 1
ATOM 1542 C C . ARG A 1 190 ? 20.592 15.782 -8.202 1.00 61.97 190 ARG A C 1
ATOM 1544 O O . ARG A 1 190 ? 21.554 15.081 -8.499 1.00 61.97 190 ARG A O 1
ATOM 1551 N N . GLY A 1 191 ? 20.308 16.129 -6.944 1.00 74.88 191 GLY A N 1
ATOM 1552 C CA . GLY A 1 191 ? 21.101 15.702 -5.786 1.00 74.88 191 GLY A CA 1
ATOM 1553 C C . GLY A 1 191 ? 20.546 14.441 -5.125 1.00 74.88 191 GLY A C 1
ATOM 1554 O O . GLY A 1 191 ? 19.327 14.307 -5.010 1.00 74.88 191 GLY A O 1
ATOM 1555 N N . SER A 1 192 ? 21.435 13.565 -4.638 1.00 77.81 192 SER A N 1
ATOM 1556 C CA . SER A 1 192 ? 21.078 12.397 -3.811 1.00 77.81 192 SER A CA 1
ATOM 1557 C C . SER A 1 192 ? 20.160 12.789 -2.657 1.00 77.81 192 SER A C 1
ATOM 1559 O O . SER A 1 192 ? 19.119 12.177 -2.458 1.00 77.81 192 SER A O 1
ATOM 1561 N N . ASP A 1 193 ? 20.478 13.898 -1.992 1.00 84.00 193 ASP A N 1
ATOM 1562 C CA . ASP A 1 193 ? 19.764 14.356 -0.801 1.00 84.00 193 ASP A CA 1
ATOM 1563 C C . ASP A 1 193 ? 18.320 14.777 -1.113 1.00 84.00 193 ASP A C 1
ATOM 1565 O O . ASP A 1 193 ? 17.410 14.536 -0.320 1.00 84.00 193 ASP A O 1
ATOM 1569 N N . GLN A 1 194 ? 18.090 15.371 -2.291 1.00 83.69 194 GLN A N 1
ATOM 1570 C CA . GLN A 1 194 ? 16.748 15.745 -2.746 1.00 83.69 194 GLN A CA 1
ATOM 1571 C C . GLN A 1 194 ? 15.924 14.502 -3.095 1.00 83.69 194 GLN A C 1
ATOM 1573 O O . GLN A 1 194 ? 14.749 14.424 -2.744 1.00 83.69 194 GLN A O 1
ATOM 1578 N N . MET A 1 195 ? 16.542 13.510 -3.743 1.00 86.12 195 MET A N 1
ATOM 1579 C CA . MET A 1 195 ? 15.894 12.227 -4.034 1.00 86.12 195 MET A CA 1
ATOM 1580 C C . MET A 1 195 ? 15.551 11.472 -2.747 1.00 86.12 195 MET A C 1
ATOM 1582 O O . MET A 1 195 ? 14.448 10.948 -2.622 1.00 86.12 195 MET A O 1
ATOM 1586 N N . ASP A 1 196 ? 16.446 11.478 -1.760 1.00 89.94 196 ASP A N 1
ATOM 1587 C CA . ASP A 1 196 ? 16.212 10.868 -0.449 1.00 89.94 196 ASP A CA 1
ATOM 1588 C C . ASP A 1 196 ? 15.122 11.588 0.347 1.00 89.94 196 ASP A C 1
ATOM 1590 O O . ASP A 1 196 ? 14.400 10.966 1.128 1.00 89.94 196 ASP A O 1
ATOM 1594 N N . GLN A 1 197 ? 14.974 12.902 0.172 1.00 91.25 197 GLN A N 1
ATOM 1595 C CA . GLN A 1 197 ? 13.860 13.643 0.755 1.00 91.25 197 GLN A CA 1
ATOM 1596 C C . GLN A 1 197 ? 12.529 13.255 0.100 1.00 91.25 197 GLN A C 1
ATOM 1598 O O . GLN A 1 197 ? 11.577 12.953 0.817 1.00 91.25 197 GLN A O 1
ATOM 1603 N N . VAL A 1 198 ? 12.475 13.191 -1.233 1.00 92.19 198 VAL A N 1
ATOM 1604 C CA . VAL A 1 198 ? 11.284 12.745 -1.979 1.00 92.19 198 VAL A CA 1
ATOM 1605 C C . VAL A 1 198 ? 10.899 11.317 -1.595 1.00 92.19 198 VAL A C 1
ATOM 1607 O O . VAL A 1 198 ? 9.743 11.059 -1.267 1.00 92.19 198 VAL A O 1
ATOM 1610 N N . ARG A 1 199 ? 11.874 10.403 -1.552 1.00 94.50 199 ARG A N 1
ATOM 1611 C CA . ARG A 1 199 ? 11.684 9.010 -1.129 1.00 94.50 199 ARG A CA 1
ATOM 1612 C C . ARG A 1 199 ? 11.091 8.918 0.271 1.00 94.50 199 ARG A C 1
ATOM 1614 O O . ARG A 1 199 ? 10.113 8.203 0.465 1.00 94.50 199 ARG A O 1
ATOM 1621 N N . ARG A 1 200 ? 11.648 9.657 1.238 1.00 95.50 200 ARG A N 1
ATOM 1622 C CA . ARG A 1 200 ? 11.126 9.693 2.614 1.00 95.50 200 ARG A CA 1
ATOM 1623 C C . ARG A 1 200 ? 9.697 10.228 2.670 1.00 95.50 200 ARG A C 1
ATOM 1625 O O . ARG A 1 200 ? 8.878 9.627 3.354 1.00 95.50 200 ARG A O 1
ATOM 1632 N N . SER A 1 201 ? 9.397 11.291 1.925 1.00 95.62 201 SER A N 1
ATOM 1633 C CA . SER A 1 201 ? 8.051 11.878 1.859 1.00 95.62 201 SER A CA 1
ATOM 1634 C C . SER A 1 201 ? 7.020 10.878 1.322 1.00 95.62 201 SER A C 1
ATOM 1636 O O . SER A 1 201 ? 5.999 10.615 1.952 1.00 95.62 201 SER A O 1
ATOM 1638 N N . LEU A 1 202 ? 7.339 10.219 0.205 1.00 95.88 202 LEU A N 1
ATOM 1639 C CA . LEU A 1 202 ? 6.482 9.204 -0.413 1.00 95.88 202 LEU A CA 1
ATOM 1640 C C . LEU A 1 202 ? 6.313 7.961 0.474 1.00 95.88 202 LEU A C 1
ATOM 1642 O O . LEU A 1 202 ? 5.206 7.435 0.595 1.00 95.88 202 LEU A O 1
ATOM 1646 N N . ALA A 1 203 ? 7.390 7.499 1.117 1.00 95.44 203 ALA A N 1
ATOM 1647 C CA . ALA A 1 203 ? 7.338 6.380 2.054 1.00 95.44 203 ALA A CA 1
ATOM 1648 C C . ALA A 1 203 ? 6.465 6.702 3.274 1.00 95.44 203 ALA A C 1
ATOM 1650 O O . ALA A 1 203 ? 5.665 5.859 3.685 1.00 95.44 203 ALA A O 1
ATOM 1651 N N . GLN A 1 204 ? 6.572 7.923 3.804 1.00 95.94 204 GLN A N 1
ATOM 1652 C CA . GLN A 1 204 ? 5.728 8.404 4.892 1.00 95.94 204 GLN A CA 1
ATOM 1653 C C . GLN A 1 204 ? 4.256 8.458 4.465 1.00 95.94 204 GLN A C 1
ATOM 1655 O O . GLN A 1 204 ? 3.410 7.914 5.170 1.00 95.94 204 GLN A O 1
ATOM 1660 N N . ALA A 1 205 ? 3.940 9.019 3.294 1.00 96.31 205 ALA A N 1
ATOM 1661 C CA . ALA A 1 205 ? 2.568 9.051 2.779 1.00 96.31 205 ALA A CA 1
ATOM 1662 C C . ALA A 1 205 ? 1.965 7.640 2.629 1.00 96.31 205 ALA A C 1
ATOM 1664 O O . ALA A 1 205 ? 0.785 7.424 2.916 1.00 96.31 205 ALA A O 1
ATOM 1665 N N . TYR A 1 206 ? 2.778 6.654 2.235 1.00 95.06 206 TYR A N 1
ATOM 1666 C CA . TYR A 1 206 ? 2.356 5.254 2.178 1.00 95.06 206 TYR A CA 1
ATOM 1667 C C . TYR A 1 206 ? 2.027 4.697 3.571 1.00 95.06 206 TYR A C 1
ATOM 1669 O O . TYR A 1 206 ? 0.969 4.091 3.752 1.00 95.06 206 TYR A O 1
ATOM 1677 N N . GLN A 1 207 ? 2.891 4.928 4.565 1.00 94.44 207 GLN A N 1
ATOM 1678 C CA . GLN A 1 207 ? 2.658 4.496 5.949 1.00 94.44 207 GLN A CA 1
ATOM 1679 C C . GLN A 1 207 ? 1.432 5.177 6.567 1.00 94.44 207 GLN A C 1
ATOM 1681 O O . GLN A 1 207 ? 0.626 4.511 7.213 1.00 94.44 207 GLN A O 1
ATOM 1686 N N . GLU A 1 208 ? 1.240 6.475 6.322 1.00 95.62 208 GLU A N 1
ATOM 1687 C CA . GLU A 1 208 ? 0.041 7.211 6.737 1.00 95.62 208 GLU A CA 1
ATOM 1688 C C . GLU A 1 208 ? -1.229 6.549 6.204 1.00 95.62 208 GLU A C 1
ATOM 1690 O O . GLU A 1 208 ? -2.200 6.388 6.941 1.00 95.62 208 GLU A O 1
ATOM 1695 N N . GLY A 1 209 ? -1.218 6.122 4.939 1.00 96.00 209 GLY A N 1
ATOM 1696 C CA . GLY A 1 209 ? -2.355 5.417 4.366 1.00 96.00 209 GLY A CA 1
ATOM 1697 C C . GLY A 1 209 ? -2.628 4.087 5.068 1.00 96.00 209 GLY A C 1
ATOM 1698 O O . GLY A 1 209 ? -3.783 3.805 5.367 1.00 96.00 209 GLY A O 1
ATOM 1699 N N . TRP A 1 210 ? -1.607 3.309 5.447 1.00 96.12 210 TRP A N 1
ATOM 1700 C CA . TRP A 1 210 ? -1.820 2.123 6.286 1.00 96.12 210 TRP A CA 1
ATOM 1701 C C . TRP A 1 210 ? -2.480 2.473 7.627 1.00 96.12 210 TRP A C 1
ATOM 1703 O O . TRP A 1 210 ? -3.489 1.859 7.964 1.00 96.12 210 TRP A O 1
ATOM 1713 N N . VAL A 1 211 ? -1.996 3.486 8.357 1.00 96.50 211 VAL A N 1
ATOM 1714 C CA . VAL A 1 211 ? -2.637 3.918 9.619 1.00 96.50 211 VAL A CA 1
ATOM 1715 C C . VAL A 1 211 ? -4.108 4.288 9.384 1.00 96.50 211 VAL A C 1
ATOM 1717 O O . VAL A 1 211 ? -4.977 3.862 10.140 1.00 96.50 211 VAL A O 1
ATOM 1720 N N . GLN A 1 212 ? -4.409 5.022 8.309 1.00 96.19 212 GLN A N 1
ATOM 1721 C CA . GLN A 1 212 ? -5.785 5.373 7.937 1.00 96.19 212 GLN A CA 1
ATOM 1722 C C . GLN A 1 212 ? -6.628 4.142 7.583 1.00 96.19 212 GLN A C 1
ATOM 1724 O O . GLN A 1 212 ? -7.820 4.106 7.855 1.00 96.19 212 GLN A O 1
ATOM 1729 N N . GLY A 1 213 ? -6.032 3.119 6.966 1.00 95.75 213 GLY A N 1
ATOM 1730 C CA . GLY A 1 213 ? -6.740 1.887 6.614 1.00 95.75 213 GLY A CA 1
ATOM 1731 C C . GLY A 1 213 ? -7.111 1.080 7.854 1.00 95.75 213 GLY A C 1
ATOM 1732 O O . GLY A 1 213 ? -8.191 0.494 7.913 1.00 95.75 213 GLY A O 1
ATOM 1733 N N . TYR A 1 214 ? -6.228 1.090 8.852 1.00 96.94 214 TYR A N 1
ATOM 1734 C CA . TYR A 1 214 ? -6.489 0.540 10.176 1.00 96.94 214 TYR A CA 1
ATOM 1735 C C . TYR A 1 214 ? -7.598 1.306 10.901 1.00 96.94 214 TYR A C 1
ATOM 1737 O O . TYR A 1 214 ? -8.556 0.694 11.367 1.00 96.94 214 TYR A O 1
ATOM 1745 N N . GLU A 1 215 ? -7.501 2.634 10.943 1.00 97.00 215 GLU A N 1
ATOM 1746 C CA . GLU A 1 215 ? -8.496 3.503 11.573 1.00 97.00 215 GLU A CA 1
ATOM 1747 C C . GLU A 1 215 ? -9.886 3.301 10.963 1.00 97.00 215 GLU A C 1
ATOM 1749 O O . GLU A 1 215 ? -10.824 2.999 11.698 1.00 97.00 215 GLU A O 1
ATOM 1754 N N . GLN A 1 216 ? -9.986 3.293 9.632 1.00 96.31 216 GLN A N 1
ATOM 1755 C CA . GLN A 1 216 ? -11.232 3.037 8.913 1.00 96.31 216 GLN A CA 1
ATOM 1756 C C . GLN A 1 216 ? -11.824 1.654 9.236 1.00 96.31 216 GLN A C 1
ATOM 1758 O O . GLN A 1 216 ? -13.043 1.480 9.315 1.00 96.31 216 GLN A O 1
ATOM 1763 N N . ALA A 1 217 ? -10.973 0.640 9.412 1.00 96.19 217 ALA A N 1
ATOM 1764 C CA . ALA A 1 217 ? -11.415 -0.703 9.770 1.00 96.19 217 ALA A CA 1
ATOM 1765 C C . ALA A 1 217 ? -11.927 -0.764 11.221 1.00 96.19 217 ALA A C 1
ATOM 1767 O O . ALA A 1 217 ? -12.950 -1.400 11.492 1.00 96.19 217 ALA A O 1
ATOM 1768 N N . CYS A 1 218 ? -11.248 -0.074 12.142 1.00 95.94 218 CYS A N 1
ATOM 1769 C CA . CYS A 1 218 ? -11.690 0.096 13.522 1.00 95.94 218 CYS A CA 1
ATOM 1770 C C . CYS A 1 218 ? -13.013 0.859 13.603 1.00 95.94 218 CYS A C 1
ATOM 1772 O O . CYS A 1 218 ? -13.903 0.401 14.315 1.00 95.94 218 CYS A O 1
ATOM 1774 N N . GLU A 1 219 ? -13.155 1.973 12.881 1.00 95.12 219 GLU A N 1
ATOM 1775 C CA . GLU A 1 219 ? -14.372 2.792 12.845 1.00 95.12 219 GLU A CA 1
ATOM 1776 C C . GLU A 1 219 ? -15.575 1.953 12.407 1.00 95.12 219 GLU A C 1
ATOM 1778 O O . GLU A 1 219 ? -16.600 1.925 13.091 1.00 95.12 219 GLU A O 1
ATOM 1783 N N . LEU A 1 220 ? -15.420 1.184 11.323 1.00 94.31 220 LEU A N 1
ATOM 1784 C CA . LEU A 1 220 ? -16.487 0.340 10.785 1.00 94.31 220 LEU A CA 1
ATOM 1785 C C . LEU A 1 220 ? -16.996 -0.701 11.795 1.00 94.31 220 LEU A C 1
ATOM 1787 O O . LEU A 1 220 ? -18.183 -1.028 11.796 1.00 94.31 220 LEU A O 1
ATOM 1791 N N . LEU A 1 221 ? -16.109 -1.243 12.632 1.00 92.69 221 LEU A N 1
ATOM 1792 C CA . LEU A 1 221 ? -16.440 -2.273 13.624 1.00 92.69 221 LEU A CA 1
ATOM 1793 C C . LEU A 1 221 ? -16.655 -1.710 15.036 1.00 92.69 221 LEU A C 1
ATOM 1795 O O . LEU A 1 221 ? -16.864 -2.477 15.984 1.00 92.69 221 LEU A O 1
ATOM 1799 N N . TYR A 1 222 ? -16.627 -0.387 15.201 1.00 92.12 222 TYR A N 1
ATOM 1800 C CA . TYR A 1 222 ? -16.824 0.256 16.492 1.00 92.12 222 TYR A CA 1
ATOM 1801 C C . TYR A 1 222 ? -18.308 0.309 16.868 1.00 92.12 222 TYR A C 1
ATOM 1803 O O . TYR A 1 222 ? -19.002 1.307 16.684 1.00 92.12 222 TYR A O 1
ATOM 1811 N N . GLU A 1 223 ? -18.823 -0.772 17.446 1.00 80.56 223 GLU A N 1
ATOM 1812 C CA . GLU A 1 223 ? -20.179 -0.779 17.999 1.00 80.56 223 GLU A CA 1
ATOM 1813 C C . GLU A 1 223 ? -20.236 0.038 19.301 1.00 80.56 223 GLU A C 1
ATOM 1815 O O . GLU A 1 223 ? -19.551 -0.292 20.277 1.00 80.56 223 GLU A O 1
ATOM 1820 N N . ARG A 1 224 ? -21.079 1.078 19.361 1.00 60.94 224 ARG A N 1
ATOM 1821 C CA . ARG A 1 224 ? -21.425 1.711 20.645 1.00 60.94 224 ARG A CA 1
ATOM 1822 C C . ARG A 1 224 ? -22.102 0.665 21.533 1.00 60.94 224 ARG A C 1
ATOM 1824 O O . ARG A 1 224 ? -23.140 0.128 21.153 1.00 60.94 224 ARG A O 1
ATOM 1831 N N . ARG A 1 225 ? -21.484 0.372 22.678 1.00 54.19 225 ARG A N 1
ATOM 1832 C CA . ARG A 1 225 ? -22.078 -0.441 23.745 1.00 54.19 225 ARG A CA 1
ATOM 1833 C C . ARG A 1 225 ? -22.857 0.437 24.710 1.00 54.19 225 ARG A C 1
ATOM 1835 O O . ARG A 1 225 ? -22.446 1.604 24.889 1.00 54.19 225 ARG A O 1
#

pLDDT: mean 84.88, std 15.29, range [36.38, 97.0]

Solvent-accessible surface area (backbone atoms only — not comparable to full-atom values): 12665 Å² total; per-residue (Å²): 125,81,66,85,51,41,41,63,66,52,70,48,59,91,85,54,50,67,67,54,50,50,51,35,39,56,52,50,47,65,71,32,28,59,89,83,38,71,90,39,66,68,35,56,52,50,38,52,52,39,50,55,27,41,64,34,58,63,34,72,67,45,27,54,47,50,50,50,59,48,51,77,72,61,76,92,76,82,82,67,82,90,63,91,72,78,84,69,81,85,73,74,68,48,48,68,60,48,42,54,52,44,27,52,52,40,16,54,49,32,15,52,54,42,23,58,54,45,64,74,40,54,65,64,49,53,57,50,48,53,57,46,43,54,52,34,28,72,73,74,71,51,85,60,96,49,65,70,58,43,42,55,50,30,65,73,46,42,80,80,72,50,52,72,71,53,52,55,50,48,53,53,55,35,52,54,47,38,43,46,36,44,53,60,38,92,77,78,58,82,50,72,68,57,54,53,49,48,41,50,52,35,46,48,28,28,53,50,11,32,31,50,8,44,38,54,44,45,58,77,68,59,72,87,126

Mean predicted aligned error: 9.06 Å

Radius of gyration: 21.65 Å; Cα contacts (8 Å, |Δi|>4): 224; chains: 1; bounding box: 51×50×67 Å

Foldseek 3Di:
DDQLPLCVLLVHDLPDDLVSLVVSLVVLCVVLPCVVVPPPPVSVVSNVSSVLSCLQCNDPLSSVLLVQLVVLLDDDDPDPPDDDDDDDPPPLCALVNSLVSLLVSLLQSLLVVLLVVCLVVVVVLVVLLVVLQVVVCVVPNDGDDDLVSLLVSLVVCVVVSADPSNVVSLLSSLVSSLNSSCVSDPPPDDDPVSSVVSSVSSSVSNSNSNSNSSSVNNVVPRDDD

Nearest PDB structures (foldseek):
  2dn9-assembly1_A  TM=8.311E-01  e=1.096E-03  Homo sapiens
  5nro-assembly1_B  TM=9.035E-01  e=2.465E-03  Escherichia coli
  2ctw-assembly1_A  TM=9.444E-01  e=9.957E-03  Mus musculus
  2yua-assembly1_A  TM=7.891E-01  e=1.247E-02  Homo sapiens
  2ctq-assembly1_A  TM=7.277E-01  e=7.554E-02  Homo sapiens